Protein AF-0000000072410667 (afdb_homodimer)

Radius of gyration: 17.46 Å; Cα contacts (8 Å, |Δi|>4): 373; chains: 2; bounding box: 36×56×44 Å

Structure (mmCIF, N/CA/C/O backbone):
data_AF-0000000072410667-model_v1
#
loop_
_entity.id
_entity.type
_entity.pdbx_description
1 polymer 'Uncharacterized protein'
#
loop_
_atom_site.group_PDB
_atom_site.id
_atom_site.type_symbol
_atom_site.label_atom_id
_atom_site.label_alt_id
_atom_site.label_comp_id
_atom_site.label_asym_id
_atom_site.label_entity_id
_atom_site.label_seq_id
_atom_site.pdbx_PDB_ins_code
_atom_site.Cartn_x
_atom_site.Cartn_y
_atom_site.Cartn_z
_atom_site.occupancy
_atom_site.B_iso_or_equiv
_atom_site.auth_seq_id
_atom_site.auth_comp_id
_atom_site.auth_asym_id
_atom_site.auth_atom_id
_atom_site.pdbx_PDB_model_num
ATOM 1 N N . MET A 1 1 ? 8.352 17.391 19.359 1 61.44 1 MET A N 1
ATOM 2 C CA . MET A 1 1 ? 9 16.125 19.688 1 61.44 1 MET A CA 1
ATOM 3 C C . MET A 1 1 ? 8.32 14.961 18.984 1 61.44 1 MET A C 1
ATOM 5 O O . MET A 1 1 ? 8.977 14.164 18.312 1 61.44 1 MET A O 1
ATOM 9 N N . GLN A 1 2 ? 7.004 14.859 18.938 1 70.56 2 GLN A N 1
ATOM 10 C CA . GLN A 1 2 ? 6.25 13.773 18.312 1 70.56 2 GLN A CA 1
ATOM 11 C C . GLN A 1 2 ? 6.32 13.844 16.797 1 70.56 2 GLN A C 1
ATOM 13 O O . GLN A 1 2 ? 6.559 12.836 16.125 1 70.56 2 GLN A O 1
ATOM 18 N N . ASN A 1 3 ? 6.457 15.047 16.438 1 77.62 3 ASN A N 1
ATOM 19 C CA . ASN A 1 3 ? 6.523 15.234 14.984 1 77.62 3 ASN A CA 1
ATOM 20 C C . ASN A 1 3 ? 7.887 14.836 14.43 1 77.62 3 ASN A C 1
ATOM 22 O O . ASN A 1 3 ? 7.973 14.258 13.344 1 77.62 3 ASN A O 1
ATOM 26 N N . SER A 1 4 ? 8.797 14.992 15.273 1 84.31 4 SER A N 1
ATOM 27 C CA . SER A 1 4 ? 10.141 14.648 14.82 1 84.31 4 SER A CA 1
ATOM 28 C C . SER A 1 4 ? 10.328 13.141 14.742 1 84.31 4 SER A C 1
ATOM 30 O O . SER A 1 4 ? 10.969 12.633 13.82 1 84.31 4 SER A O 1
ATOM 32 N N . LYS A 1 5 ? 9.773 12.5 15.719 1 87.19 5 LYS A N 1
ATOM 33 C CA . LYS A 1 5 ? 9.867 11.039 15.703 1 87.19 5 LYS A CA 1
ATOM 34 C C . LYS A 1 5 ? 9.117 10.453 14.516 1 87.19 5 LYS A C 1
ATOM 36 O O . LYS A 1 5 ? 9.602 9.531 13.859 1 87.19 5 LYS A O 1
ATOM 41 N N . THR A 1 6 ? 8 11 14.234 1 87.19 6 THR A N 1
ATOM 42 C CA . THR A 1 6 ? 7.184 10.562 13.109 1 87.19 6 THR A CA 1
ATOM 43 C C . THR A 1 6 ? 7.91 10.797 11.789 1 87.19 6 THR A C 1
ATOM 45 O O . THR A 1 6 ? 7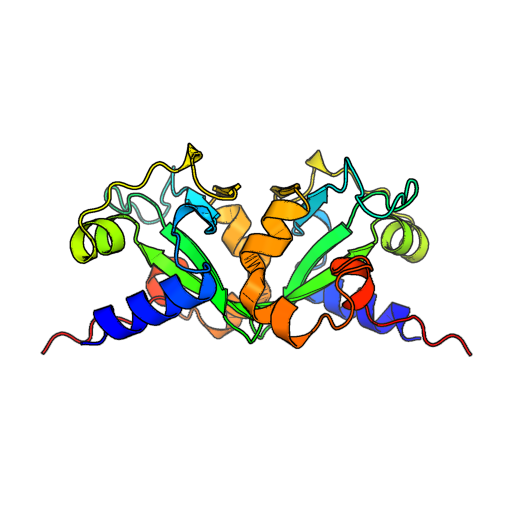.906 9.93 10.906 1 87.19 6 THR A O 1
ATOM 48 N N . LEU A 1 7 ? 8.539 11.969 11.758 1 93.12 7 LEU A N 1
ATOM 49 C CA . LEU A 1 7 ? 9.281 12.297 10.547 1 93.12 7 LEU A CA 1
ATOM 50 C C . LEU A 1 7 ? 10.453 11.352 10.352 1 93.12 7 LEU A C 1
ATOM 52 O O . LEU A 1 7 ? 10.703 10.883 9.242 1 93.12 7 LEU A O 1
ATOM 56 N N . TYR A 1 8 ? 11.148 11.062 11.422 1 93.69 8 TYR A N 1
ATOM 57 C CA . TYR A 1 8 ? 12.305 10.172 11.344 1 93.69 8 TYR A CA 1
ATOM 58 C C . TYR A 1 8 ? 11.883 8.781 10.891 1 93.69 8 TYR A C 1
ATOM 60 O O . TYR A 1 8 ? 12.508 8.195 10 1 93.69 8 TYR A O 1
ATOM 68 N N . GLN A 1 9 ? 10.852 8.273 11.453 1 93.88 9 GLN A N 1
ATOM 69 C CA . GLN A 1 9 ? 10.359 6.949 11.078 1 93.88 9 GLN A CA 1
ATOM 70 C C . GLN A 1 9 ? 9.922 6.922 9.617 1 93.88 9 GLN A C 1
ATOM 72 O O . GLN A 1 9 ? 10.203 5.953 8.906 1 93.88 9 GLN A O 1
ATOM 77 N N . PHE A 1 10 ? 9.297 7.961 9.266 1 96.31 10 PHE A N 1
ATOM 78 C CA . PHE A 1 10 ? 8.844 8.078 7.887 1 96.31 10 PHE A CA 1
ATOM 79 C C . PHE A 1 10 ? 10.031 8.055 6.926 1 96.31 10 PHE A C 1
ATOM 81 O O . PHE A 1 10 ? 10.039 7.293 5.957 1 96.31 10 PHE A O 1
ATOM 88 N N . LEU A 1 11 ? 11.039 8.875 7.238 1 96.62 11 LEU A N 1
ATOM 89 C CA . LEU A 1 11 ? 12.203 8.961 6.359 1 96.62 11 LEU A CA 1
ATOM 90 C C . LEU A 1 11 ? 12.984 7.652 6.352 1 96.62 11 LEU A C 1
ATOM 92 O O . LEU A 1 11 ? 13.5 7.238 5.309 1 96.62 11 LEU A O 1
ATOM 96 N N . GLN A 1 12 ? 13.023 7.012 7.457 1 96.62 12 GLN A N 1
ATOM 97 C CA . GLN A 1 12 ? 13.672 5.707 7.512 1 96.62 12 GLN A CA 1
ATOM 98 C C . GLN A 1 12 ? 12.977 4.703 6.594 1 96.62 12 GLN A C 1
ATOM 100 O O . GLN A 1 12 ? 13.633 3.953 5.871 1 96.62 12 GLN A O 1
ATOM 105 N N . SER A 1 13 ? 11.711 4.762 6.594 1 97.31 13 SER A N 1
ATOM 106 C CA . SER A 1 13 ? 10.922 3.799 5.836 1 97.31 13 SER A CA 1
ATOM 107 C C . SER A 1 13 ? 10.93 4.121 4.348 1 97.31 13 SER A C 1
ATOM 109 O O . SER A 1 13 ? 10.578 3.279 3.52 1 97.31 13 SER A O 1
ATOM 111 N N . THR A 1 14 ? 11.336 5.316 3.994 1 98.06 14 THR A N 1
ATOM 112 C CA . THR A 1 14 ? 11.406 5.719 2.594 1 98.06 14 THR A CA 1
ATOM 113 C C . THR A 1 14 ? 12.852 5.777 2.115 1 98.06 14 THR A C 1
ATOM 115 O O . THR A 1 14 ? 13.156 6.43 1.116 1 98.06 14 THR A O 1
ATOM 118 N N . GLN A 1 15 ? 13.703 5.191 2.863 1 97 15 GLN A N 1
ATOM 119 C CA . GLN A 1 15 ? 15.125 5.164 2.527 1 97 15 GLN A CA 1
ATOM 120 C C . GLN A 1 15 ? 15.688 6.578 2.406 1 97 15 GLN A C 1
ATOM 122 O O . GLN A 1 15 ? 16.5 6.855 1.517 1 97 15 GLN A O 1
ATOM 127 N N . GLY A 1 16 ? 15.156 7.492 3.162 1 96.44 16 GLY A N 1
ATOM 128 C CA . GLY A 1 16 ? 15.703 8.836 3.301 1 96.44 16 GLY A CA 1
ATOM 129 C C . GLY A 1 16 ? 15.125 9.82 2.305 1 96.44 16 GLY A C 1
ATOM 130 O O . GLY A 1 16 ? 15.508 10.992 2.293 1 96.44 16 GLY A O 1
ATOM 131 N N . SER A 1 17 ? 14.203 9.344 1.449 1 97.94 17 SER A N 1
ATOM 132 C CA . SER A 1 17 ? 13.695 10.227 0.404 1 97.94 17 SER A CA 1
ATOM 133 C C . SER A 1 17 ? 12.18 10.117 0.273 1 97.94 17 SER A C 1
ATOM 135 O O . SER A 1 17 ? 11.648 9.023 0.047 1 97.94 17 SER A O 1
ATOM 137 N N . TRP A 1 18 ? 11.562 11.305 0.337 1 97.94 18 TRP A N 1
ATOM 138 C CA . TRP A 1 18 ? 10.117 11.344 0.169 1 97.94 18 TRP A CA 1
ATOM 139 C C . TRP A 1 18 ? 9.719 10.891 -1.229 1 97.94 18 TRP A C 1
ATOM 141 O O . TRP A 1 18 ? 8.57 10.508 -1.461 1 97.94 18 TRP A O 1
ATOM 151 N N . ARG A 1 19 ? 10.609 10.852 -2.193 1 98.56 19 ARG A N 1
ATOM 152 C CA . ARG A 1 19 ? 10.352 10.438 -3.568 1 98.56 19 ARG A CA 1
ATOM 153 C C . ARG A 1 19 ? 10.039 8.945 -3.641 1 98.56 19 ARG A C 1
ATOM 155 O O . ARG A 1 19 ? 9.492 8.469 -4.633 1 98.56 19 ARG A O 1
ATOM 162 N N . ASN A 1 20 ? 10.414 8.211 -2.559 1 98.62 20 ASN A N 1
ATOM 163 C CA . ASN A 1 20 ? 10.141 6.781 -2.506 1 98.62 20 ASN A CA 1
ATOM 164 C C . ASN A 1 20 ? 8.781 6.488 -1.886 1 98.62 20 ASN A C 1
ATOM 166 O O . ASN A 1 20 ? 8.359 5.332 -1.815 1 98.62 20 ASN A O 1
ATOM 170 N N . ALA A 1 21 ? 8.102 7.547 -1.44 1 98.75 21 ALA A N 1
ATOM 171 C CA . ALA A 1 21 ? 6.762 7.395 -0.874 1 98.75 21 ALA A CA 1
ATOM 172 C C . ALA A 1 21 ? 5.695 7.441 -1.966 1 98.75 21 ALA A C 1
ATOM 174 O O . ALA A 1 21 ? 5.965 7.879 -3.086 1 98.75 21 ALA A O 1
ATOM 175 N N . PHE A 1 22 ? 4.539 6.91 -1.632 1 98.88 22 PHE A N 1
ATOM 176 C CA . PHE A 1 22 ? 3.355 7.172 -2.443 1 98.88 22 PHE A CA 1
ATOM 177 C C . PHE A 1 22 ? 2.756 8.531 -2.104 1 98.88 22 PHE A C 1
ATOM 179 O O . PHE A 1 22 ? 2.801 8.961 -0.952 1 98.88 22 PHE A O 1
ATOM 186 N N . TYR A 1 23 ? 2.258 9.164 -3.092 1 98.19 23 TYR A N 1
ATOM 187 C CA . TYR A 1 23 ? 1.425 10.336 -2.881 1 98.19 23 TYR A CA 1
ATOM 188 C C . TYR A 1 23 ? -0.054 9.969 -2.904 1 98.19 23 TYR A C 1
ATOM 190 O O . TYR A 1 23 ? -0.56 9.469 -3.91 1 98.19 23 TYR A O 1
ATOM 198 N N . VAL A 1 24 ? -0.692 10.172 -1.797 1 97.19 24 VAL A N 1
ATOM 199 C CA . VAL A 1 24 ? -2.137 9.977 -1.724 1 97.19 24 VAL A CA 1
ATOM 200 C C . VAL A 1 24 ? -2.85 11.281 -2.064 1 97.19 24 VAL A C 1
ATOM 202 O O . VAL A 1 24 ? -2.82 12.234 -1.283 1 97.19 24 VAL A O 1
ATOM 205 N N . ASP A 1 25 ? -3.459 11.219 -3.205 1 94.5 25 ASP A N 1
ATOM 206 C CA . ASP A 1 25 ? -4.105 12.414 -3.742 1 94.5 25 ASP A CA 1
ATOM 207 C C . ASP A 1 25 ? -5.527 12.555 -3.207 1 94.5 25 ASP A C 1
ATOM 209 O O . ASP A 1 25 ? -6.367 11.68 -3.42 1 94.5 25 ASP A O 1
ATOM 213 N N . CYS A 1 26 ? -5.754 13.617 -2.441 1 90.94 26 CYS A N 1
ATOM 214 C CA . CYS A 1 26 ? -7.074 13.938 -1.906 1 90.94 26 CYS A CA 1
ATOM 215 C C . CYS A 1 26 ? -7.746 15.031 -2.727 1 90.94 26 CYS A C 1
ATOM 217 O O . CYS A 1 26 ? -7.684 16.203 -2.367 1 90.94 26 CYS A O 1
ATOM 219 N N . ILE A 1 27 ? -8.219 14.734 -3.854 1 81.31 27 ILE A N 1
ATOM 220 C CA . ILE A 1 27 ? -8.781 15.719 -4.77 1 81.31 27 ILE A CA 1
ATOM 221 C C . ILE A 1 27 ? -10.141 16.188 -4.258 1 81.31 27 ILE A C 1
ATOM 223 O O . ILE A 1 27 ? -10.406 17.391 -4.18 1 81.31 27 ILE A O 1
ATOM 227 N N . GLU A 1 28 ? -11.047 15.273 -4.008 1 79.5 28 GLU A N 1
ATOM 228 C CA . GLU A 1 28 ? -12.359 15.609 -3.461 1 79.5 28 GLU A CA 1
ATOM 229 C C . GLU A 1 28 ? -12.531 15.039 -2.055 1 79.5 28 GLU A C 1
ATOM 231 O O . GLU A 1 28 ? -12.664 13.828 -1.883 1 79.5 28 GLU A O 1
ATOM 236 N N . CYS A 1 29 ? -12.398 15.945 -1.056 1 83.75 29 CYS A N 1
ATOM 237 C CA . CYS A 1 29 ? -12.523 15.523 0.335 1 83.75 29 CYS A CA 1
ATOM 238 C C . CYS A 1 29 ? -13.992 15.445 0.751 1 83.75 29 CYS A C 1
ATOM 240 O O . CYS A 1 29 ? -14.695 16.453 0.728 1 83.75 29 CYS A O 1
ATOM 242 N N . PRO A 1 30 ? -14.32 14.367 1.049 1 81.75 30 PRO A N 1
ATOM 243 C CA . PRO A 1 30 ? -15.727 14.234 1.446 1 81.75 30 PRO A CA 1
ATOM 244 C C . PRO A 1 30 ? -16.031 14.922 2.771 1 81.75 30 PRO A C 1
ATOM 246 O O . PRO A 1 30 ? -17.203 15.094 3.125 1 81.75 30 PRO A O 1
ATOM 249 N N . TYR A 1 31 ? -15.055 15.398 3.404 1 84.12 31 TYR A N 1
ATOM 250 C CA . TYR A 1 31 ? -15.242 16.016 4.711 1 84.12 31 TYR A CA 1
ATOM 251 C C . TYR A 1 31 ? -15.172 17.531 4.605 1 84.12 31 TYR A C 1
ATOM 253 O O . TYR A 1 31 ? -15.203 18.234 5.621 1 84.12 31 TYR A O 1
ATOM 261 N N . GLY A 1 32 ? -15.031 17.984 3.381 1 78.06 32 GLY A N 1
ATOM 262 C CA . GLY A 1 32 ? -15.078 19.422 3.135 1 78.06 32 GLY A CA 1
ATOM 263 C C . GLY A 1 32 ? -13.758 20.109 3.404 1 78.06 32 GLY A C 1
ATOM 264 O O . GLY A 1 32 ? -13.719 21.344 3.527 1 78.06 32 GLY A O 1
ATOM 265 N N . ARG A 1 33 ? -12.711 19.25 3.504 1 78 33 ARG A N 1
ATOM 266 C CA . ARG A 1 33 ? -11.406 19.875 3.736 1 78 33 ARG A CA 1
ATOM 267 C C . ARG A 1 33 ? -10.797 20.359 2.43 1 78 33 ARG A C 1
ATOM 269 O O . ARG A 1 33 ? -10.844 19.672 1.413 1 78 33 ARG A O 1
ATOM 276 N N . THR A 1 34 ? -10.367 21.578 2.414 1 71.31 34 THR A N 1
ATOM 277 C CA . THR A 1 34 ? -9.789 22.156 1.205 1 71.31 34 THR A CA 1
ATOM 278 C C . THR A 1 34 ? -8.281 22.328 1.35 1 71.31 34 THR A C 1
ATOM 280 O O . THR A 1 34 ? -7.578 22.531 0.36 1 71.31 34 THR A O 1
ATOM 283 N N . ASP A 1 35 ? -7.805 22.156 2.516 1 67.31 35 ASP A N 1
ATOM 284 C CA . ASP A 1 35 ? -6.398 22.438 2.799 1 67.31 35 ASP A CA 1
ATOM 285 C C . ASP A 1 35 ? -5.617 21.141 3.039 1 67.31 35 ASP A C 1
ATOM 287 O O . ASP A 1 35 ? -4.527 21.172 3.613 1 67.31 35 ASP A O 1
ATOM 291 N N . CYS A 1 36 ? -6.02 20.047 2.779 1 74.56 36 CYS A N 1
ATOM 292 C CA . CYS A 1 36 ? -5.359 18.781 3.121 1 74.56 36 CYS A CA 1
ATOM 293 C C . CYS A 1 36 ? -4.129 18.562 2.254 1 74.56 36 CYS A C 1
ATOM 295 O O . CYS A 1 36 ? -3.094 18.109 2.74 1 74.56 36 CYS A O 1
ATOM 297 N N . GLY A 1 37 ? -3.947 19.172 1.034 1 75.81 37 GLY A N 1
ATOM 298 C CA . GLY A 1 37 ? -2.771 19.109 0.18 1 75.81 37 GLY A CA 1
ATOM 299 C C . GLY A 1 37 ? -2.318 17.688 -0.11 1 75.81 37 GLY A C 1
ATOM 300 O O . GLY A 1 37 ? -1.249 17.484 -0.687 1 75.81 37 GLY A O 1
ATOM 301 N N . GLY A 1 38 ? -2.854 16.672 0.325 1 93.06 38 GLY A N 1
ATOM 302 C CA . GLY A 1 38 ? -2.451 15.289 0.09 1 93.06 38 GLY A CA 1
ATOM 303 C C . GLY A 1 38 ? -1.596 14.719 1.206 1 93.06 38 GLY A C 1
ATOM 304 O O . GLY A 1 38 ? -1.345 15.391 2.209 1 93.06 38 GLY A O 1
ATOM 305 N N . HIS A 1 39 ? -1.2 13.484 1.051 1 96.25 39 HIS A N 1
ATOM 306 C CA . HIS A 1 39 ? -0.427 12.781 2.066 1 96.25 39 HIS A CA 1
ATOM 307 C C . HIS A 1 39 ? 0.659 11.914 1.432 1 96.25 39 HIS A C 1
ATOM 309 O O . HIS A 1 39 ? 0.492 11.422 0.314 1 96.25 39 HIS A O 1
ATOM 315 N N . LEU A 1 40 ? 1.747 11.859 2.168 1 97.44 40 LEU A N 1
ATOM 316 C CA . LEU A 1 40 ? 2.77 10.875 1.831 1 97.44 40 LEU A CA 1
ATOM 317 C C . LEU A 1 40 ? 2.531 9.562 2.572 1 97.44 40 LEU A C 1
ATOM 319 O O . LEU A 1 40 ? 2.178 9.57 3.754 1 97.44 40 LEU A O 1
ATOM 323 N N . LEU A 1 41 ? 2.66 8.461 1.807 1 98.38 41 LEU A N 1
ATOM 324 C CA . LEU A 1 41 ? 2.395 7.129 2.352 1 98.38 41 LEU A CA 1
ATOM 325 C C . LEU A 1 41 ? 3.604 6.219 2.176 1 98.38 41 LEU A C 1
ATOM 327 O O . LEU A 1 41 ? 4.207 6.18 1.101 1 98.38 41 LEU A O 1
ATOM 331 N N . THR A 1 42 ? 4.012 5.566 3.186 1 98.44 42 THR A N 1
ATOM 332 C CA . THR A 1 42 ? 4.926 4.434 3.178 1 98.44 42 THR A CA 1
ATOM 333 C C . THR A 1 42 ? 4.488 3.375 4.188 1 98.44 42 THR A C 1
ATOM 335 O O . THR A 1 42 ? 3.363 3.422 4.691 1 98.44 42 THR A O 1
ATOM 338 N N . ALA A 1 43 ? 5.312 2.336 4.375 1 98.19 43 ALA A N 1
ATOM 339 C CA . ALA A 1 43 ? 5.035 1.304 5.371 1 98.19 43 ALA A CA 1
ATOM 340 C C . ALA A 1 43 ? 6.262 1.032 6.238 1 98.19 43 ALA A C 1
ATOM 342 O O . ALA A 1 43 ? 7.398 1.157 5.773 1 98.19 43 ALA A O 1
ATOM 343 N N . ASP A 1 44 ? 5.977 0.711 7.465 1 96.69 44 ASP A N 1
ATOM 344 C CA . ASP A 1 44 ? 7.086 0.409 8.359 1 96.69 44 ASP A CA 1
ATOM 345 C C . ASP A 1 44 ? 7.535 -1.044 8.211 1 96.69 44 ASP A C 1
ATOM 347 O O . ASP A 1 44 ? 7.141 -1.724 7.262 1 96.69 44 ASP A O 1
ATOM 351 N N . ALA A 1 45 ? 8.406 -1.513 9.117 1 96 45 ALA A N 1
ATOM 352 C CA . ALA A 1 45 ? 9.047 -2.824 9.016 1 96 45 ALA A CA 1
ATOM 353 C C . ALA A 1 45 ? 8.023 -3.943 9.195 1 96 45 ALA A C 1
ATOM 355 O O . ALA A 1 45 ? 8.273 -5.09 8.812 1 96 45 ALA A O 1
ATOM 356 N N . GLU A 1 46 ? 6.875 -3.602 9.766 1 95.69 46 GLU A N 1
ATOM 357 C CA . GLU A 1 46 ? 5.824 -4.598 9.961 1 95.69 46 GLU A CA 1
ATOM 358 C C . GLU A 1 46 ? 4.797 -4.539 8.836 1 95.69 46 GLU A C 1
ATOM 360 O O . GLU A 1 46 ? 3.857 -5.336 8.805 1 95.69 46 GLU A O 1
ATOM 365 N N . GLY A 1 47 ? 4.996 -3.668 7.875 1 96.69 47 GLY A N 1
ATOM 366 C CA . GLY A 1 47 ? 4.074 -3.508 6.758 1 96.69 47 GLY A CA 1
ATOM 367 C C . GLY A 1 47 ? 2.949 -2.533 7.047 1 96.69 47 GLY A C 1
ATOM 368 O O . GLY A 1 47 ? 2.109 -2.273 6.184 1 96.69 47 GLY A O 1
ATOM 369 N N . THR A 1 48 ? 3.002 -1.939 8.25 1 96.44 48 THR A N 1
ATOM 370 C CA . THR A 1 48 ? 1.957 -1.014 8.672 1 96.44 48 THR A CA 1
ATOM 371 C C . THR A 1 48 ? 2.127 0.34 7.984 1 96.44 48 THR A C 1
ATOM 373 O O . THR A 1 48 ? 3.242 0.853 7.879 1 96.44 48 THR A O 1
ATOM 376 N N . PRO A 1 49 ? 0.973 0.91 7.523 1 97.69 49 PRO A N 1
ATOM 377 C CA . PRO A 1 49 ? 1.104 2.18 6.805 1 97.69 49 PRO A CA 1
ATOM 378 C C . PRO A 1 49 ? 1.523 3.332 7.715 1 97.69 49 PRO A C 1
ATOM 380 O O . PRO A 1 49 ? 1.093 3.4 8.867 1 97.69 49 PRO A O 1
ATOM 383 N N . LEU A 1 50 ? 2.375 4.152 7.211 1 96.56 50 LEU A N 1
ATOM 384 C CA . LEU A 1 50 ? 2.777 5.434 7.781 1 96.56 50 LEU A CA 1
ATOM 385 C C . LEU A 1 50 ? 2.393 6.586 6.863 1 96.56 50 LEU A C 1
ATOM 387 O O . LEU A 1 50 ? 2.801 6.621 5.699 1 96.56 50 LEU A O 1
ATOM 391 N N . LEU A 1 51 ? 1.606 7.477 7.477 1 95.88 51 LEU A N 1
ATOM 392 C CA . LEU A 1 51 ? 1.142 8.617 6.695 1 95.88 51 LEU A CA 1
ATOM 393 C C . LEU A 1 51 ? 1.658 9.93 7.285 1 95.88 51 LEU A C 1
ATOM 395 O O . LEU A 1 51 ? 1.746 10.07 8.508 1 95.88 51 LEU A O 1
ATOM 399 N N . LEU A 1 52 ? 1.972 10.812 6.41 1 94.38 52 LEU A N 1
ATOM 400 C CA . LEU A 1 52 ? 2.404 12.156 6.766 1 94.38 52 LEU A CA 1
ATOM 401 C C . LEU A 1 52 ? 1.771 13.195 5.844 1 94.38 52 LEU A C 1
ATOM 403 O O . LEU A 1 52 ? 1.952 13.141 4.625 1 94.38 52 LEU A O 1
ATOM 407 N N . PRO A 1 53 ? 0.971 14.141 6.41 1 92.88 53 PRO A N 1
ATOM 408 C CA . PRO A 1 53 ? 0.456 15.203 5.547 1 92.88 53 PRO A CA 1
ATOM 409 C C . PRO A 1 53 ? 1.564 15.961 4.82 1 92.88 53 PRO A C 1
ATOM 411 O O . PRO A 1 53 ? 2.584 16.297 5.426 1 92.88 53 PRO A O 1
ATOM 414 N N . VAL A 1 54 ? 1.306 16.234 3.521 1 95 54 VAL A N 1
ATOM 415 C CA . VAL A 1 54 ? 2.316 16.891 2.695 1 95 54 VAL A CA 1
ATOM 416 C C . VAL A 1 54 ? 2.67 18.25 3.285 1 95 54 VAL A C 1
ATOM 418 O O . VAL A 1 54 ? 3.848 18.594 3.389 1 95 54 VAL A O 1
ATOM 421 N N . LEU A 1 55 ? 1.685 18.953 3.738 1 91.69 55 LEU A N 1
ATOM 422 C CA . LEU A 1 55 ? 1.919 20.281 4.289 1 91.69 55 LEU A CA 1
ATOM 423 C C . LEU A 1 55 ? 2.799 20.203 5.531 1 91.69 55 LEU A C 1
ATOM 425 O O . LEU A 1 55 ? 3.691 21.047 5.715 1 91.69 55 LEU A O 1
ATOM 429 N N . LEU A 1 56 ? 2.596 19.234 6.418 1 91.19 56 LEU A N 1
ATOM 430 C CA . LEU A 1 56 ? 3.418 19.047 7.609 1 91.19 56 LEU A CA 1
ATOM 431 C C . LEU A 1 56 ? 4.852 18.688 7.23 1 91.19 56 LEU A C 1
ATOM 433 O O . LEU A 1 56 ? 5.801 19.234 7.797 1 91.19 56 LEU A O 1
ATOM 437 N N . PHE A 1 57 ? 5 17.828 6.312 1 94.81 57 PHE A N 1
ATOM 438 C CA . PHE A 1 57 ? 6.324 17.438 5.84 1 94.81 57 PHE A CA 1
ATOM 439 C C . PHE A 1 57 ? 7.102 18.641 5.336 1 94.81 57 PHE A C 1
ATOM 441 O O . PHE A 1 57 ? 8.258 18.844 5.711 1 94.81 57 PHE A O 1
ATOM 448 N N . GLU A 1 58 ? 6.398 19.406 4.484 1 95.62 58 GLU A N 1
ATOM 449 C CA . GLU A 1 58 ? 7.051 20.578 3.893 1 95.62 58 GLU A CA 1
ATOM 450 C C . GLU A 1 58 ? 7.441 21.594 4.965 1 95.62 58 GLU A C 1
ATOM 452 O O . GLU A 1 58 ? 8.523 22.188 4.898 1 95.62 58 GLU A O 1
ATOM 457 N N . LYS A 1 59 ? 6.613 21.703 5.93 1 93 59 LYS A N 1
ATOM 458 C CA . LYS A 1 59 ? 6.906 22.609 7.035 1 93 59 LYS A CA 1
ATOM 459 C C . LYS A 1 59 ? 8.117 22.125 7.832 1 93 59 LYS A C 1
ATOM 461 O O . LYS A 1 59 ? 8.969 22.938 8.219 1 93 59 LYS A O 1
ATOM 466 N N . MET A 1 60 ? 8.234 20.859 8.039 1 94.06 60 MET A N 1
ATOM 467 C CA . MET A 1 60 ? 9.266 20.297 8.898 1 94.06 60 MET A CA 1
ATOM 468 C C . MET A 1 60 ? 10.602 20.234 8.18 1 94.06 60 MET A C 1
ATOM 470 O O . MET A 1 60 ? 11.656 20.297 8.812 1 94.06 60 MET A O 1
ATOM 474 N N . THR A 1 61 ? 10.602 20.125 6.934 1 95.62 61 THR A N 1
ATOM 475 C CA . THR A 1 61 ? 11.844 19.828 6.23 1 95.62 61 THR A CA 1
ATOM 476 C C . THR A 1 61 ? 12.266 21.016 5.355 1 95.62 61 THR A C 1
ATOM 478 O O . THR A 1 61 ? 13.422 21.109 4.949 1 95.62 61 THR A O 1
ATOM 481 N N . GLY A 1 62 ? 11.273 21.828 4.91 1 95.5 62 GLY A N 1
ATOM 482 C CA . GLY A 1 62 ? 11.539 22.906 3.971 1 95.5 62 GLY A CA 1
ATOM 483 C C . GLY A 1 62 ? 11.477 22.469 2.521 1 95.5 62 GLY A C 1
ATOM 484 O O . GLY A 1 62 ? 11.57 23.297 1.61 1 95.5 62 GLY A O 1
ATOM 485 N N . ASP A 1 63 ? 11.344 21.188 2.271 1 95.81 63 ASP A N 1
ATOM 486 C CA . ASP A 1 63 ? 11.227 20.656 0.916 1 95.81 63 ASP A CA 1
ATOM 487 C C . ASP A 1 63 ? 9.82 20.891 0.362 1 95.81 63 ASP A C 1
ATOM 489 O O . ASP A 1 63 ? 8.836 20.828 1.105 1 95.81 63 ASP A O 1
ATOM 493 N N . LYS A 1 64 ? 9.773 21.109 -0.919 1 96.94 64 LYS A N 1
ATOM 494 C CA . LYS A 1 64 ? 8.5 21.125 -1.625 1 96.94 64 LYS A CA 1
ATOM 495 C C . LYS A 1 64 ? 8.227 19.797 -2.316 1 96.94 64 LYS A C 1
ATOM 497 O O . LYS A 1 64 ? 9.016 19.359 -3.152 1 96.94 64 LYS A O 1
ATOM 502 N N . VAL A 1 65 ? 7.133 19.266 -2.008 1 97.25 65 VAL A N 1
ATOM 503 C CA . VAL A 1 65 ? 6.797 17.953 -2.549 1 97.25 65 VAL A CA 1
ATOM 504 C C . VAL A 1 65 ? 6.137 18.109 -3.918 1 97.25 65 VAL A C 1
ATOM 506 O O . VAL A 1 65 ? 5.18 18.875 -4.066 1 97.25 65 VAL A O 1
ATOM 509 N N . ASP A 1 66 ? 6.691 17.422 -4.926 1 97.88 66 ASP A N 1
ATOM 510 C CA . ASP A 1 66 ? 6.062 17.219 -6.227 1 97.88 66 ASP A CA 1
ATOM 511 C C . ASP A 1 66 ? 5.492 15.797 -6.344 1 97.88 66 ASP A C 1
ATOM 513 O O . ASP A 1 66 ? 6.242 14.828 -6.445 1 97.88 66 ASP A O 1
ATOM 517 N N . LYS A 1 67 ? 4.203 15.758 -6.363 1 97.12 67 LYS A N 1
ATOM 518 C CA . LYS A 1 67 ? 3.566 14.445 -6.344 1 97.12 67 LYS A CA 1
ATOM 519 C C . LYS A 1 67 ? 4.035 13.586 -7.516 1 97.12 67 LYS A C 1
ATOM 521 O O . LYS A 1 67 ? 4.062 12.359 -7.422 1 97.12 67 LYS A O 1
ATOM 526 N N . PHE A 1 68 ? 4.488 14.172 -8.586 1 98 68 PHE A N 1
ATOM 527 C CA . PHE A 1 68 ? 4.875 13.438 -9.789 1 98 68 PHE A CA 1
ATOM 528 C C . PHE A 1 68 ? 6.266 12.844 -9.633 1 98 68 PHE A C 1
ATOM 530 O O . PHE A 1 68 ? 6.695 12.031 -10.453 1 98 68 PHE A O 1
ATOM 537 N N . GLU A 1 69 ? 6.949 13.234 -8.578 1 98.38 69 GLU A N 1
ATOM 538 C CA . GLU A 1 69 ? 8.266 12.672 -8.305 1 98.38 69 GLU A CA 1
ATOM 539 C C . GLU A 1 69 ? 8.164 11.516 -7.309 1 98.38 69 GLU A C 1
ATOM 541 O O . GLU A 1 69 ? 9.156 10.828 -7.051 1 98.38 69 GLU A O 1
ATOM 546 N N . CYS A 1 70 ? 6.992 11.25 -6.742 1 98.56 70 CYS A N 1
ATOM 547 C CA . CYS A 1 70 ? 6.781 10.148 -5.809 1 98.56 70 CYS A CA 1
ATOM 548 C C . CYS A 1 70 ? 6.77 8.805 -6.535 1 98.56 70 CYS A C 1
ATOM 550 O O . CYS A 1 70 ? 6.688 8.766 -7.762 1 98.56 70 CYS A O 1
ATOM 552 N N . ALA A 1 71 ? 6.906 7.762 -5.785 1 98.44 71 ALA A N 1
ATOM 553 C CA . ALA A 1 71 ? 6.973 6.418 -6.348 1 98.44 71 ALA A CA 1
ATOM 554 C C . ALA A 1 71 ? 5.688 6.07 -7.094 1 98.44 71 ALA A C 1
ATOM 556 O O . ALA A 1 71 ? 5.707 5.301 -8.055 1 98.44 71 ALA A O 1
ATOM 557 N N . ALA A 1 72 ? 4.617 6.574 -6.617 1 98.44 72 ALA A N 1
ATOM 558 C CA . ALA A 1 72 ? 3.309 6.426 -7.242 1 98.44 72 ALA A CA 1
ATOM 559 C C . ALA A 1 72 ? 2.324 7.461 -6.711 1 98.44 72 ALA A C 1
ATOM 561 O O . ALA A 1 72 ? 2.516 8.008 -5.617 1 98.44 72 ALA A O 1
ATOM 562 N N . ILE A 1 73 ? 1.363 7.777 -7.488 1 98.06 73 ILE A N 1
ATOM 563 C CA . ILE A 1 73 ? 0.227 8.586 -7.066 1 98.06 73 ILE A CA 1
ATOM 564 C C . ILE A 1 73 ? -1.028 7.719 -6.996 1 98.06 73 ILE A C 1
ATOM 566 O O . ILE A 1 73 ? -1.362 7.023 -7.957 1 98.06 73 ILE A O 1
ATOM 570 N N . ILE A 1 74 ? -1.661 7.746 -5.848 1 97.25 74 ILE A N 1
ATOM 571 C CA . ILE A 1 74 ? -2.92 7.02 -5.727 1 97.25 74 ILE A CA 1
ATOM 572 C C . ILE A 1 74 ? -3.992 7.938 -5.145 1 97.25 74 ILE A C 1
ATOM 574 O O . ILE A 1 74 ? -3.678 8.914 -4.465 1 97.25 74 ILE A O 1
ATOM 578 N N . ALA A 1 75 ? -5.227 7.59 -5.469 1 95 75 ALA A N 1
ATOM 579 C CA . ALA A 1 75 ? -6.344 8.305 -4.855 1 95 75 ALA A CA 1
ATOM 580 C C . ALA A 1 75 ? -6.539 7.871 -3.406 1 95 75 ALA A C 1
ATOM 582 O O . ALA A 1 75 ? -6.18 6.754 -3.031 1 95 75 ALA A O 1
ATOM 583 N N . LYS A 1 76 ? -7.16 8.773 -2.652 1 94.5 76 LYS A N 1
ATOM 584 C CA . LYS A 1 76 ? -7.492 8.453 -1.268 1 94.5 76 LYS A CA 1
ATOM 585 C C . LYS A 1 76 ? -8.328 7.18 -1.188 1 94.5 76 LYS A C 1
ATOM 587 O O . LYS A 1 76 ? -8.141 6.359 -0.287 1 94.5 76 LYS A O 1
ATOM 592 N N . GLU A 1 77 ? -9.258 7.023 -2.111 1 94.31 77 GLU A N 1
ATOM 593 C CA . GLU A 1 77 ? -10.109 5.836 -2.129 1 94.31 77 GLU A CA 1
ATOM 594 C C . GLU A 1 77 ? -9.281 4.57 -2.322 1 94.31 77 GLU A C 1
ATOM 596 O O . GLU A 1 77 ? -9.594 3.523 -1.753 1 94.31 77 GLU A O 1
ATOM 601 N N . ALA A 1 78 ? -8.297 4.656 -3.143 1 96.88 78 ALA A N 1
ATOM 602 C CA . ALA A 1 78 ? -7.422 3.51 -3.369 1 96.88 78 ALA A CA 1
ATOM 603 C C . ALA A 1 78 ? -6.648 3.146 -2.104 1 96.88 78 ALA A C 1
ATOM 605 O O . ALA A 1 78 ? -6.508 1.968 -1.771 1 96.88 78 ALA A O 1
ATOM 606 N N . PHE A 1 79 ? -6.16 4.145 -1.384 1 97.25 79 PHE A N 1
ATOM 607 C CA . PHE A 1 79 ? -5.527 3.902 -0.093 1 97.25 79 PHE A CA 1
ATOM 608 C C . PHE A 1 79 ? -6.473 3.158 0.843 1 97.25 79 PHE A C 1
ATOM 610 O O . PHE A 1 79 ? -6.078 2.184 1.484 1 97.25 79 PHE A O 1
ATOM 617 N N . GLU A 1 80 ? -7.703 3.625 0.893 1 96.12 80 GLU A N 1
ATOM 618 C CA . GLU A 1 80 ? -8.68 3.043 1.81 1 96.12 80 GLU A CA 1
ATOM 619 C C . GLU A 1 80 ? -9 1.602 1.428 1 96.12 80 GLU A C 1
ATOM 621 O O . GLU A 1 80 ? -9.258 0.766 2.297 1 96.12 80 GLU A O 1
ATOM 626 N N . LYS A 1 81 ? -8.945 1.341 0.153 1 97.88 81 LYS A N 1
ATOM 627 C CA . LYS A 1 81 ? -9.156 -0.035 -0.289 1 97.88 81 LYS A CA 1
ATOM 628 C C . LYS A 1 81 ? -7.957 -0.913 0.061 1 97.88 81 LYS A C 1
ATOM 630 O O . LYS A 1 81 ? -8.117 -2.008 0.602 1 97.88 81 LYS A O 1
ATOM 635 N N . LEU A 1 82 ? -6.77 -0.437 -0.16 1 98.5 82 LEU A N 1
ATOM 636 C CA . LEU A 1 82 ? -5.559 -1.211 0.091 1 98.5 82 LEU A CA 1
ATOM 637 C C . LEU A 1 82 ? -5.441 -1.58 1.566 1 98.5 82 LEU A C 1
ATOM 639 O O . LEU A 1 82 ? -5.094 -2.715 1.901 1 98.5 82 LEU A O 1
ATOM 643 N N . PHE A 1 83 ? -5.793 -0.663 2.43 1 98.19 83 PHE A N 1
ATOM 644 C CA . PHE A 1 83 ? -5.594 -0.859 3.861 1 98.19 83 PHE A CA 1
ATOM 645 C C . PHE A 1 83 ? -6.934 -0.95 4.586 1 98.19 83 PHE A C 1
ATOM 647 O O . PHE A 1 83 ? -7.055 -0.509 5.73 1 98.19 83 PHE A O 1
ATOM 654 N N . HIS A 1 84 ? -7.91 -1.462 3.912 1 97.44 84 HIS A N 1
ATOM 655 C CA . HIS A 1 84 ? -9.258 -1.516 4.465 1 97.44 84 HIS A CA 1
ATOM 656 C C . HIS A 1 84 ? -9.273 -2.242 5.809 1 97.44 84 HIS A C 1
ATOM 658 O O . HIS A 1 84 ? -9.781 -1.714 6.797 1 97.44 84 HIS A O 1
ATOM 664 N N . SER A 1 85 ? -8.734 -3.475 5.875 1 97.06 85 SER A N 1
ATOM 665 C CA . SER A 1 85 ? -8.781 -4.277 7.094 1 97.06 85 SER A CA 1
ATOM 666 C C . SER A 1 85 ? -8.047 -3.586 8.242 1 97.06 85 SER A C 1
ATOM 668 O O . SER A 1 85 ? -8.477 -3.672 9.398 1 97.06 85 SER A O 1
ATOM 670 N N . TRP A 1 86 ? -6.973 -2.947 7.957 1 97.31 86 TRP A N 1
ATOM 671 C CA . TRP A 1 86 ? -6.219 -2.203 8.961 1 97.31 86 TRP A CA 1
ATOM 672 C C . TRP A 1 86 ? -7.008 -0.997 9.453 1 97.31 86 TRP A C 1
ATOM 674 O O . TRP A 1 86 ? -7.051 -0.725 10.656 1 97.31 86 TRP 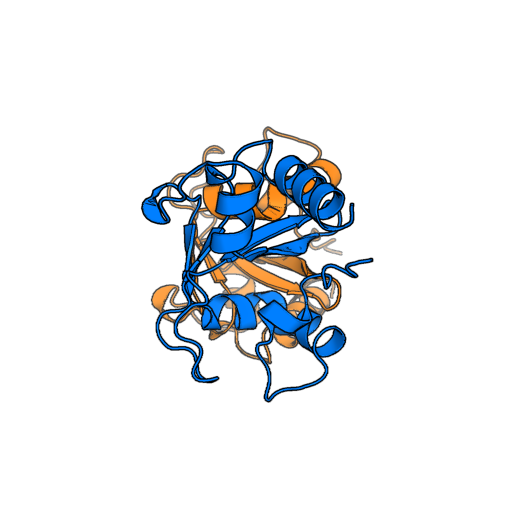A O 1
ATOM 684 N N . LEU A 1 87 ? -7.668 -0.328 8.547 1 96.75 87 LEU A N 1
ATOM 685 C CA . LEU A 1 87 ? -8.43 0.871 8.883 1 96.75 87 LEU A CA 1
ATOM 686 C C . LEU A 1 87 ? -9.609 0.53 9.773 1 96.75 87 LEU A C 1
ATOM 688 O O . LEU A 1 87 ? -9.969 1.308 10.664 1 96.75 87 LEU A O 1
ATOM 692 N N . VAL A 1 88 ? -10.156 -0.583 9.539 1 95.25 88 VAL A N 1
ATOM 693 C CA . VAL A 1 88 ? -11.289 -1.021 10.352 1 95.25 88 VAL A CA 1
ATOM 694 C C . VAL A 1 88 ? -10.898 -1.005 11.828 1 95.25 88 VAL A C 1
ATOM 696 O O . VAL A 1 88 ? -11.719 -0.673 12.688 1 95.25 88 VAL A O 1
ATOM 699 N N . TRP A 1 89 ? -9.641 -1.223 12.133 1 94.56 89 TRP A N 1
ATOM 700 C CA . TRP A 1 89 ? -9.195 -1.35 13.516 1 94.56 89 TRP A CA 1
ATOM 701 C C . TRP A 1 89 ? -8.547 -0.057 14 1 94.56 89 TRP A C 1
ATOM 703 O O . TRP A 1 89 ? -8.25 0.09 15.188 1 94.56 89 TRP A O 1
ATOM 713 N N . ASN A 1 90 ? -8.336 0.89 13.141 1 94.25 90 ASN A N 1
ATOM 714 C CA . ASN A 1 90 ? -7.543 2.053 13.523 1 94.25 90 ASN A CA 1
ATOM 715 C C . ASN A 1 90 ? -8.32 3.352 13.32 1 94.25 90 ASN A C 1
ATOM 717 O O . ASN A 1 90 ? -7.832 4.43 13.656 1 94.25 90 ASN A O 1
ATOM 721 N N . VAL A 1 91 ? -9.43 3.221 12.711 1 93.44 91 VAL A N 1
ATOM 722 C CA . VAL A 1 91 ? -10.305 4.367 12.516 1 93.44 91 VAL A CA 1
ATOM 723 C C . VAL A 1 91 ? -11.609 4.16 13.289 1 93.44 91 VAL A C 1
ATOM 725 O O . VAL A 1 91 ? -12.234 3.104 13.195 1 93.44 91 VAL A O 1
ATOM 728 N N . THR A 1 92 ? -12.016 5.117 14.086 1 90.56 92 THR A N 1
ATOM 729 C CA . THR A 1 92 ? -13.148 4.941 14.984 1 90.56 92 THR A CA 1
ATOM 730 C C . THR A 1 92 ? -14.344 5.762 14.508 1 90.56 92 THR A C 1
ATOM 732 O O . THR A 1 92 ? -15.492 5.41 14.789 1 90.56 92 THR A O 1
ATOM 735 N N . ASP A 1 93 ? -14.102 6.824 13.805 1 92.5 93 ASP A N 1
ATOM 736 C CA . ASP A 1 93 ? -15.172 7.723 13.383 1 92.5 93 ASP A CA 1
ATOM 737 C C . ASP A 1 93 ? -15.273 7.777 11.859 1 92.5 93 ASP A C 1
ATOM 739 O O . ASP A 1 93 ? -14.453 8.414 11.203 1 92.5 93 ASP A O 1
ATOM 743 N N . PRO A 1 94 ? -16.281 7.184 11.32 1 86.38 94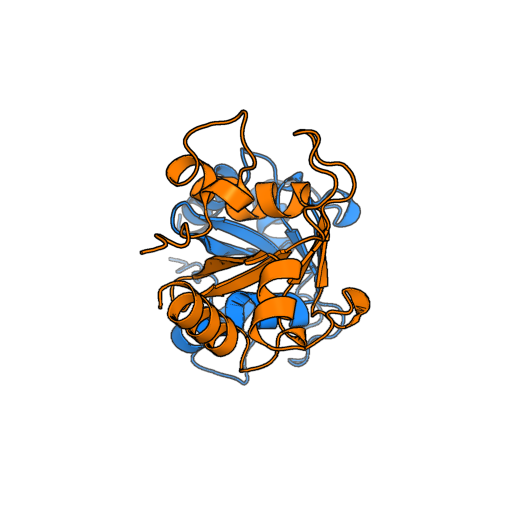 PRO A N 1
ATOM 744 C CA . PRO A 1 94 ? -16.422 7.168 9.859 1 86.38 94 PRO A CA 1
ATOM 745 C C . PRO A 1 94 ? -16.734 8.547 9.281 1 86.38 94 PRO A C 1
ATOM 747 O O . PRO A 1 94 ? -16.672 8.734 8.062 1 86.38 94 PRO A O 1
ATOM 750 N N . ASN A 1 95 ? -17.031 9.523 10.117 1 89.69 95 ASN A N 1
ATOM 751 C CA . ASN A 1 95 ? -17.375 10.859 9.656 1 89.69 95 ASN A CA 1
ATOM 752 C C . ASN A 1 95 ? -16.156 11.789 9.656 1 89.69 95 ASN A C 1
ATOM 754 O O . ASN A 1 95 ? -16.281 12.977 9.367 1 89.69 95 ASN A O 1
ATOM 758 N N . THR A 1 96 ? -15.109 11.227 10.023 1 89.81 96 THR A N 1
ATOM 759 C CA . THR A 1 96 ? -13.867 11.984 10.008 1 89.81 96 THR A CA 1
ATOM 760 C C . THR A 1 96 ? -12.844 11.32 9.094 1 89.81 96 THR A C 1
ATOM 762 O O . THR A 1 96 ? -12.922 10.117 8.836 1 89.81 96 THR A O 1
ATOM 765 N N . CYS A 1 97 ? -12.031 12.062 8.609 1 91.88 97 CYS A N 1
ATOM 766 C CA . CYS A 1 97 ? -11.031 11.594 7.656 1 91.88 97 CYS A CA 1
ATOM 767 C C . CYS A 1 97 ? -10.266 10.398 8.211 1 91.88 97 CYS A C 1
ATOM 769 O O . CYS A 1 97 ? -9.672 10.484 9.289 1 91.88 97 CYS A O 1
ATOM 771 N N . SER A 1 98 ? -10.305 9.305 7.449 1 92.12 98 SER A N 1
ATOM 772 C CA . SER A 1 98 ? -9.633 8.078 7.867 1 92.12 98 SER A CA 1
ATOM 773 C C . SER A 1 98 ? -8.133 8.297 8.039 1 92.12 98 SER A C 1
ATOM 775 O O . SER A 1 98 ? -7.531 7.789 8.984 1 92.12 98 SER A O 1
ATOM 777 N N . ILE A 1 99 ? -7.523 9.094 7.172 1 92.75 99 ILE A N 1
ATOM 778 C CA . ILE A 1 99 ? -6.086 9.32 7.195 1 92.75 99 ILE A CA 1
ATOM 779 C C . ILE A 1 99 ? -5.711 10.164 8.414 1 92.75 99 ILE A C 1
ATOM 781 O O . ILE A 1 99 ? -4.785 9.82 9.148 1 92.75 99 ILE A O 1
ATOM 785 N N . LEU A 1 100 ? -6.48 11.195 8.672 1 89.44 100 LEU A N 1
ATOM 786 C CA . LEU A 1 100 ? -6.16 12.086 9.781 1 89.44 100 LEU A CA 1
ATOM 787 C C . LEU A 1 100 ? -6.328 11.375 11.117 1 89.44 100 LEU A C 1
ATOM 789 O O . LEU A 1 100 ? -5.633 11.688 12.086 1 89.44 100 LEU A O 1
ATOM 793 N N . GLN A 1 101 ? -7.168 10.352 11.148 1 91.25 101 GLN A N 1
ATOM 794 C CA . GLN A 1 101 ? -7.395 9.594 12.375 1 91.25 101 GLN A CA 1
ATOM 795 C C . GLN A 1 101 ? -6.227 8.664 12.664 1 91.25 101 GLN A C 1
ATOM 797 O O . GLN A 1 101 ? -6.109 8.133 13.773 1 91.25 101 GLN A O 1
ATOM 802 N N . THR A 1 102 ? -5.367 8.438 11.633 1 91.19 102 THR A N 1
ATOM 803 C CA . THR A 1 102 ? -4.297 7.457 11.805 1 91.19 102 THR A CA 1
ATOM 804 C C . THR A 1 102 ? -2.959 8.156 12.039 1 91.19 102 THR A C 1
ATOM 806 O O . THR A 1 102 ? -1.936 7.5 12.242 1 91.19 102 THR A O 1
ATOM 809 N N . ILE A 1 103 ? -2.902 9.422 11.914 1 86.38 103 ILE A N 1
ATOM 810 C CA . ILE A 1 103 ? -1.69 10.195 12.148 1 86.38 103 ILE A CA 1
ATOM 811 C C . ILE A 1 103 ? -1.592 10.57 13.625 1 86.38 103 ILE A C 1
ATOM 813 O O . ILE A 1 103 ? -2.549 11.086 14.203 1 86.38 103 ILE A O 1
ATOM 817 N N . PRO A 1 104 ? -0.473 10.109 14.133 1 73.88 104 PRO A N 1
ATOM 818 C CA . PRO A 1 104 ? -0.35 10.484 15.547 1 73.88 104 PRO A CA 1
ATOM 819 C C . PRO A 1 104 ? -0.463 11.992 15.766 1 73.88 104 PRO A C 1
ATOM 821 O O . PRO A 1 104 ? 0.026 12.773 14.953 1 73.88 104 PRO A O 1
ATOM 824 N N . GLU A 1 105 ? -1.509 12.43 16.5 1 59.81 105 GLU A N 1
ATOM 825 C CA . GLU A 1 105 ? -1.696 13.836 16.859 1 59.81 105 GLU A CA 1
ATOM 826 C C . GLU A 1 105 ? -0.454 14.414 17.531 1 59.81 105 GLU A C 1
ATOM 828 O O . GLU A 1 105 ? 0.243 13.703 18.266 1 59.81 105 GLU A O 1
ATOM 833 N N . ASP A 1 10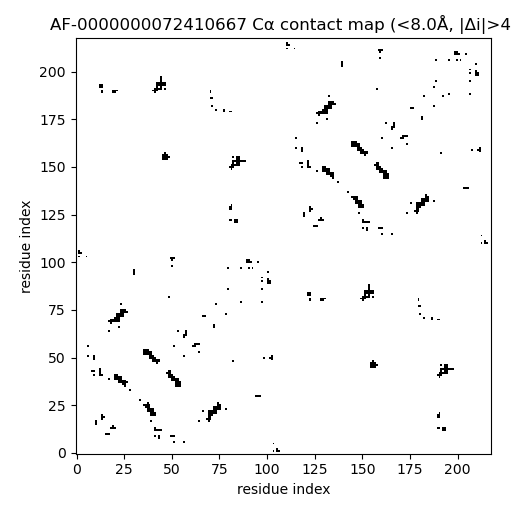6 ? 0.057 15.547 16.859 1 52.09 106 ASP A N 1
ATOM 834 C CA . ASP A 1 106 ? 1.033 16.281 17.656 1 52.09 106 ASP A CA 1
ATOM 835 C C . ASP A 1 106 ? 0.508 16.562 19.062 1 52.09 106 ASP A C 1
ATOM 837 O O . ASP A 1 106 ? -0.587 17.094 19.234 1 52.09 106 ASP A O 1
ATOM 841 N N . GLN A 1 107 ? 0.645 15.594 20.062 1 42.97 107 GLN A N 1
ATOM 842 C CA . GLN A 1 107 ? 0.389 16.109 21.406 1 42.97 107 GLN A CA 1
ATOM 843 C C . GLN A 1 107 ? 1.176 17.406 21.656 1 42.97 107 GLN A C 1
ATOM 845 O O . GLN A 1 107 ? 2.406 17.375 21.734 1 42.97 107 GLN A O 1
ATOM 850 N N . GLY A 1 108 ? 1.036 18.406 21.109 1 33.38 108 GLY A N 1
ATOM 851 C CA . GLY A 1 108 ? 1.52 19.688 21.609 1 33.38 108 GLY A CA 1
ATOM 852 C C . GLY A 1 108 ? 1.478 19.797 23.125 1 33.38 108 GLY A C 1
ATOM 853 O O . GLY A 1 108 ? 0.542 19.312 23.766 1 33.38 108 GLY A O 1
ATOM 854 N N . THR A 1 109 ? 2.646 20.078 23.75 1 32.88 109 THR A N 1
ATOM 855 C CA . THR A 1 109 ? 2.775 20.766 25.016 1 32.88 109 THR A CA 1
ATOM 856 C C . THR A 1 109 ? 2.021 22.094 25 1 32.88 109 THR A C 1
ATOM 858 O O . THR A 1 109 ? 2.072 22.828 24.016 1 32.88 109 THR A O 1
ATOM 861 N N . MET B 1 1 ? -4.77 -26.969 0.2 1 62.25 1 MET B N 1
ATOM 862 C CA . MET B 1 1 ? -5.172 -26.5 1.521 1 62.25 1 MET B CA 1
ATOM 863 C C . MET B 1 1 ? -4.547 -25.141 1.827 1 62.25 1 MET B C 1
ATOM 865 O O . MET B 1 1 ? -5.25 -24.203 2.184 1 62.25 1 MET B O 1
ATOM 869 N N . GLN B 1 2 ? -3.293 -24.922 1.572 1 70.75 2 GLN B N 1
ATOM 870 C CA . GLN B 1 2 ? -2.59 -23.672 1.85 1 70.75 2 GLN B CA 1
ATOM 871 C C . GLN B 1 2 ? -3.041 -22.562 0.902 1 70.75 2 GLN B C 1
ATOM 873 O O . GLN B 1 2 ? -3.311 -21.438 1.335 1 70.75 2 GLN B O 1
ATOM 878 N N . ASN B 1 3 ? -3.404 -23.047 -0.209 1 77.75 3 ASN B N 1
ATOM 879 C CA . ASN B 1 3 ? -3.846 -22.062 -1.199 1 77.75 3 ASN B CA 1
ATOM 880 C C . ASN B 1 3 ? -5.246 -21.547 -0.887 1 77.75 3 ASN B C 1
ATOM 882 O O . ASN B 1 3 ? -5.527 -20.359 -1.076 1 77.75 3 ASN B O 1
ATOM 886 N N . SER B 1 4 ? -5.93 -22.391 -0.282 1 84.31 4 SER B N 1
ATOM 887 C CA . SER B 1 4 ? -7.293 -21.984 0.043 1 84.31 4 SER B CA 1
ATOM 888 C C . SER B 1 4 ? -7.312 -20.984 1.195 1 84.31 4 SER B C 1
ATOM 890 O O . SER B 1 4 ? -8.094 -20.031 1.187 1 84.31 4 SER B O 1
ATOM 892 N N . LYS B 1 5 ? -6.457 -21.266 2.125 1 87 5 LYS B N 1
ATOM 893 C CA . LYS B 1 5 ? -6.375 -20.344 3.252 1 87 5 LYS B CA 1
ATOM 894 C C . LYS B 1 5 ? -5.871 -18.969 2.805 1 87 5 LYS B C 1
ATOM 896 O O . LYS B 1 5 ? -6.391 -17.938 3.244 1 87 5 LYS B O 1
ATOM 901 N N . THR B 1 6 ? -4.934 -18.969 1.941 1 87.06 6 THR B N 1
ATOM 902 C CA . THR B 1 6 ? -4.375 -17.734 1.405 1 87.06 6 THR B CA 1
ATOM 903 C C . THR B 1 6 ? -5.426 -16.953 0.616 1 87.06 6 THR B C 1
ATOM 905 O O . THR B 1 6 ? -5.543 -15.742 0.755 1 87.06 6 THR B O 1
ATOM 908 N N . LEU B 1 7 ? -6.172 -17.766 -0.14 1 93 7 LEU B N 1
ATOM 909 C CA . LEU B 1 7 ? -7.223 -17.141 -0.933 1 93 7 LEU B CA 1
ATOM 910 C C . LEU B 1 7 ? -8.297 -16.531 -0.032 1 93 7 LEU B C 1
ATOM 912 O O . LEU B 1 7 ? -8.758 -15.406 -0.276 1 93 7 LEU B O 1
ATOM 916 N N . TYR B 1 8 ? -8.664 -17.234 0.998 1 93.5 8 TYR B N 1
ATOM 917 C CA . TYR B 1 8 ? -9.688 -16.75 1.916 1 93.5 8 TYR B CA 1
ATOM 918 C C . TYR B 1 8 ? -9.234 -15.469 2.607 1 93.5 8 TYR B C 1
ATOM 920 O O . TYR B 1 8 ? -9.984 -14.492 2.674 1 93.5 8 TYR B O 1
ATOM 928 N N . GLN B 1 9 ? -8.047 -15.461 3.076 1 93.81 9 GLN B N 1
ATOM 929 C CA . GLN B 1 9 ? -7.504 -14.281 3.736 1 93.81 9 GLN B CA 1
ATOM 930 C C . GLN B 1 9 ? -7.449 -13.094 2.777 1 93.81 9 GLN B C 1
ATOM 932 O O . GLN B 1 9 ? -7.781 -11.969 3.156 1 93.81 9 GLN B O 1
ATOM 937 N N . PHE B 1 10 ? -7.059 -13.414 1.624 1 96.25 10 PHE B N 1
ATOM 938 C CA . PHE B 1 10 ? -6.977 -12.383 0.598 1 96.25 10 PHE B CA 1
ATOM 939 C C . PHE B 1 10 ? -8.352 -11.773 0.331 1 96.25 10 PHE B C 1
ATOM 941 O O . PHE B 1 10 ? -8.508 -10.555 0.335 1 96.25 10 PHE B O 1
ATOM 948 N N . LEU B 1 11 ? -9.344 -12.648 0.144 1 96.62 11 LEU B N 1
ATOM 949 C CA . LEU B 1 11 ? -10.688 -12.172 -0.164 1 96.62 11 LEU B CA 1
ATOM 950 C C . LEU B 1 11 ? -11.289 -11.422 1.023 1 96.62 11 LEU B C 1
ATOM 952 O O . LEU B 1 11 ? -11.992 -10.43 0.843 1 96.62 11 LEU B O 1
ATOM 956 N N . GLN B 1 12 ? -10.984 -11.859 2.188 1 96.62 12 GLN B N 1
ATOM 957 C CA . GLN B 1 12 ? -11.445 -11.148 3.375 1 96.62 12 GLN B CA 1
ATOM 958 C C . GLN B 1 12 ? -10.883 -9.734 3.418 1 96.62 12 GLN B C 1
ATOM 960 O O . GLN B 1 12 ? -11.609 -8.781 3.727 1 96.62 12 GLN B O 1
ATOM 965 N N . SER B 1 13 ? -9.664 -9.625 3.051 1 97.38 13 SER B N 1
ATOM 966 C CA . SER B 1 13 ? -8.977 -8.344 3.141 1 97.38 13 SER B CA 1
ATOM 967 C C . SER B 1 13 ? -9.398 -7.414 2.004 1 97.38 13 SER B C 1
ATOM 969 O O . SER B 1 13 ? -9.164 -6.207 2.066 1 97.38 13 SER B O 1
ATOM 971 N N . THR B 1 14 ? -10.008 -7.945 0.988 1 98.12 14 THR B N 1
ATOM 972 C CA . THR B 1 14 ? -10.469 -7.145 -0.141 1 98.12 14 THR B CA 1
ATOM 973 C C . THR B 1 14 ? -11.984 -6.984 -0.108 1 98.12 14 THR B C 1
ATOM 975 O O . THR B 1 14 ? -12.602 -6.672 -1.128 1 98.12 14 THR B O 1
ATOM 978 N N . GLN B 1 15 ? -12.547 -7.277 0.995 1 96.94 15 GLN B N 1
ATOM 979 C CA . GLN B 1 15 ? -13.992 -7.172 1.168 1 96.94 15 GLN B CA 1
ATOM 980 C C . GLN B 1 15 ? -14.734 -8.047 0.161 1 96.94 15 GLN B C 1
ATOM 982 O O . GLN B 1 15 ? -15.758 -7.637 -0.39 1 96.94 15 GLN B O 1
ATOM 987 N N . GLY B 1 16 ? -14.141 -9.133 -0.214 1 96.5 16 GLY B N 1
ATOM 988 C CA . GLY B 1 16 ? -14.789 -10.156 -1.016 1 96.5 16 GLY B CA 1
ATOM 989 C C . GLY B 1 16 ? -14.594 -9.961 -2.508 1 96.5 16 GLY B C 1
ATOM 990 O O . GLY B 1 16 ? -15.094 -10.75 -3.312 1 96.5 16 GLY B O 1
ATOM 991 N N . SER B 1 17 ? -13.875 -8.898 -2.889 1 97.94 17 SER B N 1
ATOM 992 C CA . SER B 1 17 ? -13.758 -8.609 -4.312 1 97.94 17 SER B CA 1
ATOM 993 C C . SER B 1 17 ? -12.312 -8.266 -4.688 1 97.94 17 SER B C 1
ATOM 995 O O . SER B 1 17 ? -11.727 -7.336 -4.129 1 97.94 17 SER B O 1
ATOM 997 N N . TRP B 1 18 ? -11.852 -9.016 -5.699 1 98 18 TRP B N 1
ATOM 998 C CA . TRP B 1 18 ? -10.5 -8.75 -6.195 1 98 18 TRP B CA 1
ATOM 999 C C . TRP B 1 18 ? -10.406 -7.348 -6.789 1 98 18 TRP B C 1
ATOM 1001 O O . TRP B 1 18 ? -9.312 -6.801 -6.926 1 98 18 TRP B O 1
ATOM 1011 N N . ARG B 1 19 ? -11.5 -6.688 -7.121 1 98.56 19 ARG B N 1
ATOM 1012 C CA . ARG B 1 19 ? -11.539 -5.344 -7.691 1 98.56 19 ARG B CA 1
ATOM 1013 C C . ARG B 1 19 ? -11.078 -4.301 -6.676 1 98.56 19 ARG B C 1
ATOM 1015 O O . ARG B 1 19 ? -10.734 -3.178 -7.047 1 98.56 19 ARG B O 1
ATOM 1022 N N . ASN B 1 20 ? -11.078 -4.695 -5.383 1 98.62 20 ASN B N 1
ATOM 1023 C CA . ASN B 1 20 ? -10.641 -3.789 -4.328 1 98.62 20 ASN B CA 1
ATOM 1024 C C . ASN B 1 20 ? -9.141 -3.916 -4.062 1 98.62 20 ASN B C 1
ATOM 1026 O O . ASN B 1 20 ? -8.586 -3.178 -3.248 1 98.62 20 ASN B O 1
ATOM 1030 N N . ALA B 1 21 ? -8.508 -4.855 -4.77 1 98.75 21 ALA B N 1
ATOM 1031 C CA . ALA B 1 21 ? -7.066 -5.027 -4.645 1 98.75 21 ALA B CA 1
ATOM 1032 C C . ALA B 1 21 ? -6.316 -4.102 -5.598 1 98.75 21 ALA B C 1
ATOM 1034 O O . ALA B 1 21 ? -6.902 -3.557 -6.535 1 98.75 21 ALA B O 1
ATOM 1035 N N . PHE B 1 22 ? -5.062 -3.881 -5.281 1 98.88 22 PHE B N 1
ATOM 1036 C CA . PHE B 1 22 ? -4.156 -3.289 -6.258 1 98.88 22 PHE B CA 1
ATOM 1037 C C . PHE B 1 22 ? -3.654 -4.344 -7.238 1 98.88 22 PHE B C 1
ATOM 1039 O O . PHE B 1 22 ? -3.475 -5.508 -6.867 1 98.88 22 PHE B O 1
ATOM 1046 N N . TYR B 1 23 ? -3.48 -3.932 -8.43 1 98.25 23 TYR B N 1
ATOM 1047 C CA . TYR B 1 23 ? -2.764 -4.746 -9.406 1 98.25 23 TYR B CA 1
ATOM 1048 C C . TYR B 1 23 ? -1.305 -4.316 -9.5 1 98.25 23 TYR B C 1
ATOM 1050 O O . TYR B 1 23 ? -1.01 -3.168 -9.844 1 98.25 23 TYR B O 1
ATOM 1058 N N . VAL B 1 24 ? -0.449 -5.207 -9.164 1 97.25 24 VAL B N 1
ATOM 1059 C CA . VAL B 1 24 ? 0.981 -4.965 -9.328 1 97.25 24 VAL B CA 1
ATOM 1060 C C . VAL B 1 24 ? 1.432 -5.453 -10.703 1 97.25 24 VAL B C 1
ATOM 1062 O O . VAL B 1 24 ? 1.481 -6.66 -10.953 1 97.25 24 VAL B O 1
ATOM 1065 N N . ASP B 1 25 ? 1.75 -4.477 -11.484 1 94.62 25 ASP B N 1
ATOM 1066 C CA . ASP B 1 25 ? 2.102 -4.754 -12.875 1 94.62 25 ASP B CA 1
ATOM 1067 C C . ASP B 1 25 ? 3.588 -5.074 -13.016 1 94.62 25 ASP B C 1
ATOM 1069 O O . ASP B 1 25 ? 4.441 -4.254 -12.672 1 94.62 25 ASP B O 1
ATOM 1073 N N . CYS B 1 26 ? 3.873 -6.293 -13.43 1 91.31 26 CYS B N 1
ATOM 1074 C CA . CYS B 1 26 ? 5.242 -6.738 -13.68 1 91.31 26 CYS B CA 1
ATOM 1075 C C . CYS B 1 26 ? 5.559 -6.723 -15.172 1 91.31 26 CYS B C 1
ATOM 1077 O O . CYS B 1 26 ? 5.48 -7.754 -15.836 1 91.31 26 CYS B O 1
ATOM 1079 N N . ILE B 1 27 ? 5.746 -5.605 -15.727 1 81.75 27 ILE B N 1
ATOM 1080 C CA . ILE B 1 27 ? 5.941 -5.461 -17.156 1 81.75 27 ILE B CA 1
ATOM 1081 C C . ILE B 1 27 ? 7.312 -6 -17.547 1 81.75 27 ILE B C 1
ATOM 1083 O O . ILE B 1 27 ? 7.438 -6.785 -18.5 1 81.75 27 ILE B O 1
ATOM 1087 N N . GLU B 1 28 ? 8.352 -5.523 -16.906 1 80.19 28 GLU B N 1
ATOM 1088 C CA . GLU B 1 28 ? 9.703 -6.012 -17.172 1 80.19 28 GLU B CA 1
ATOM 1089 C C . GLU B 1 28 ? 10.273 -6.715 -15.945 1 80.19 28 GLU B C 1
ATOM 1091 O O . GLU B 1 28 ? 10.617 -6.066 -14.953 1 80.19 28 GLU B O 1
ATOM 1096 N N . CYS B 1 29 ? 10.258 -8.055 -16 1 84.44 29 CYS B N 1
ATOM 1097 C CA . CYS B 1 29 ? 10.766 -8.844 -14.891 1 84.44 29 CYS B CA 1
ATOM 1098 C C . CYS B 1 29 ? 12.289 -8.93 -14.938 1 84.44 29 CYS B C 1
ATOM 1100 O O . CYS B 1 29 ? 12.852 -9.469 -15.898 1 84.44 29 CYS B O 1
ATOM 1102 N N . PRO B 1 30 ? 12.812 -8.438 -14.016 1 82.62 30 PRO B N 1
ATOM 1103 C CA . PRO B 1 30 ? 14.281 -8.477 -14.016 1 82.62 30 PRO B CA 1
ATOM 1104 C C . PRO B 1 30 ? 14.828 -9.891 -13.836 1 82.62 30 PRO B C 1
ATOM 1106 O O . PRO B 1 30 ? 16.016 -10.133 -14.047 1 82.62 30 PRO B O 1
ATOM 1109 N N . TYR B 1 31 ? 13.992 -10.797 -13.578 1 84.62 31 TYR B N 1
ATOM 1110 C CA . TYR B 1 31 ? 14.422 -12.164 -13.32 1 84.62 31 TYR B CA 1
ATOM 1111 C C . TYR B 1 31 ? 14.164 -13.055 -14.531 1 84.62 31 TYR B C 1
ATOM 1113 O O . TYR B 1 31 ? 14.375 -14.266 -14.477 1 84.62 31 TYR B O 1
ATOM 1121 N N . GLY B 1 32 ? 13.672 -12.398 -15.562 1 78.62 32 GLY B N 1
ATOM 1122 C CA . GLY B 1 32 ? 13.5 -13.109 -16.812 1 78.62 32 GLY B CA 1
ATOM 1123 C C . GLY B 1 32 ? 12.227 -13.93 -16.859 1 78.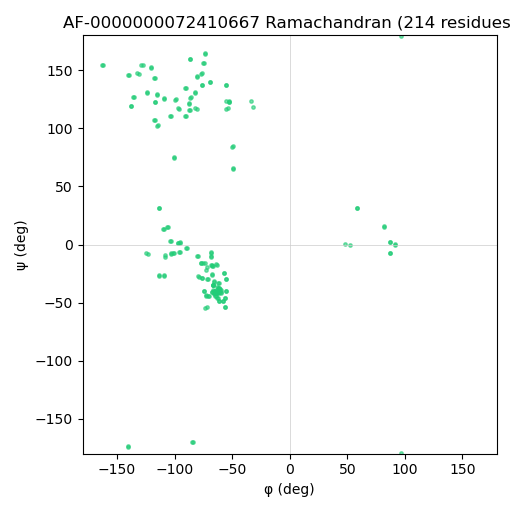62 32 GLY B C 1
ATOM 1124 O O . GLY B 1 32 ? 12.078 -14.805 -17.719 1 78.62 32 GLY B O 1
ATOM 1125 N N . ARG B 1 33 ? 11.328 -13.602 -15.898 1 78.94 33 ARG B N 1
ATOM 1126 C CA . ARG B 1 33 ? 10.078 -14.344 -15.914 1 78.94 33 ARG B CA 1
ATOM 1127 C C . ARG B 1 33 ? 9.102 -13.75 -16.922 1 78.94 33 ARG B C 1
ATOM 1129 O O . ARG B 1 33 ? 8.977 -12.523 -17.031 1 78.94 33 ARG B O 1
ATOM 1136 N N . THR B 1 34 ? 8.555 -14.57 -17.719 1 72.75 34 THR B N 1
ATOM 1137 C CA . THR B 1 34 ? 7.625 -14.102 -18.75 1 72.75 34 THR B CA 1
ATOM 1138 C C . THR B 1 34 ? 6.195 -14.516 -18.406 1 72.75 34 THR B C 1
ATOM 1140 O O . THR B 1 34 ? 5.238 -14.008 -19 1 72.75 34 THR B O 1
ATOM 1143 N N . ASP B 1 35 ? 6.051 -15.328 -17.422 1 68.5 35 ASP B N 1
ATOM 1144 C CA . ASP B 1 35 ? 4.746 -15.898 -17.109 1 68.5 35 ASP B CA 1
ATOM 1145 C C . ASP B 1 35 ? 4.199 -15.336 -15.805 1 68.5 35 ASP B C 1
ATOM 1147 O O . ASP B 1 35 ? 3.307 -15.93 -15.188 1 68.5 35 ASP B O 1
ATOM 1151 N N . CYS B 1 36 ? 4.629 -14.359 -15.203 1 75.19 36 CYS B N 1
ATOM 1152 C CA . CYS B 1 36 ? 4.23 -13.867 -13.891 1 75.19 36 CYS B CA 1
ATOM 1153 C C . CYS B 1 36 ? 2.85 -13.234 -13.945 1 75.19 36 CYS B C 1
ATOM 1155 O O . CYS B 1 36 ? 2.045 -13.398 -13.023 1 75.19 36 CYS B O 1
ATOM 1157 N N . GLY B 1 37 ? 2.27 -12.805 -15.086 1 76.69 37 GLY B N 1
ATOM 1158 C CA . GLY B 1 37 ? 0.939 -12.25 -15.273 1 76.69 37 GLY B CA 1
ATOM 1159 C C . GLY B 1 37 ? 0.604 -11.164 -14.266 1 76.69 37 GLY B C 1
ATOM 1160 O O . GLY B 1 37 ? -0.549 -10.742 -14.172 1 76.69 37 GLY B O 1
ATOM 1161 N N . GLY B 1 38 ? 1.366 -10.766 -13.367 1 93.25 38 GLY B N 1
ATOM 1162 C CA . GLY B 1 38 ? 1.084 -9.742 -12.375 1 93.25 38 GLY B CA 1
ATOM 1163 C C . GLY B 1 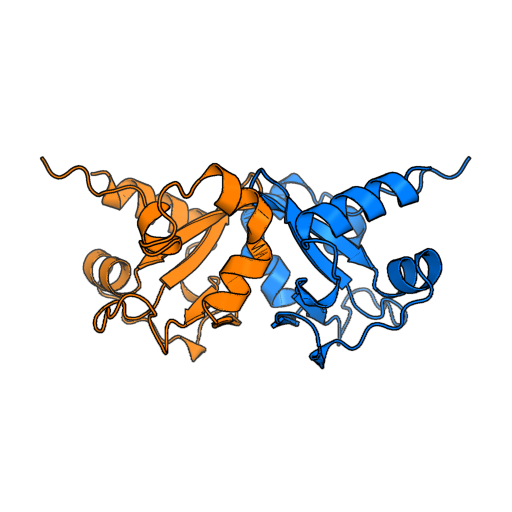38 ? 0.602 -10.312 -11.055 1 93.25 38 GLY B C 1
ATOM 1164 O O . GLY B 1 38 ? 0.523 -11.539 -10.891 1 93.25 38 GLY B O 1
ATOM 1165 N N . HIS B 1 39 ? 0.342 -9.453 -10.109 1 96.31 39 HIS B N 1
ATOM 1166 C CA . HIS B 1 39 ? -0.061 -9.859 -8.773 1 96.31 39 HIS B CA 1
ATOM 1167 C C . HIS B 1 39 ? -1.163 -8.953 -8.227 1 96.31 39 HIS B C 1
ATOM 1169 O O . HIS B 1 39 ? -1.225 -7.77 -8.57 1 96.31 39 HIS B O 1
ATOM 1175 N N . LEU B 1 40 ? -2.018 -9.578 -7.461 1 97.44 40 LEU B N 1
ATOM 1176 C CA . LEU B 1 40 ? -2.969 -8.82 -6.664 1 97.44 40 LEU B CA 1
ATOM 1177 C C . LEU B 1 40 ? -2.4 -8.516 -5.281 1 97.44 40 LEU B C 1
ATOM 1179 O O . LEU B 1 40 ? -1.771 -9.383 -4.664 1 97.44 40 LEU B O 1
ATOM 1183 N N . LEU B 1 41 ? -2.582 -7.254 -4.863 1 98.38 41 LEU B N 1
ATOM 1184 C CA . LEU B 1 41 ? -2.035 -6.793 -3.592 1 98.38 41 LEU B CA 1
ATOM 1185 C C . LEU B 1 41 ? -3.133 -6.223 -2.701 1 98.38 41 LEU B C 1
ATOM 1187 O O . LEU B 1 41 ? -3.977 -5.449 -3.166 1 98.38 41 LEU B O 1
ATOM 1191 N N . THR B 1 42 ? -3.195 -6.621 -1.503 1 98.44 42 THR B N 1
ATOM 1192 C CA . THR B 1 42 ? -3.949 -6.004 -0.417 1 98.44 42 THR B CA 1
ATOM 1193 C C . THR B 1 42 ? -3.154 -6.047 0.886 1 98.44 42 THR B C 1
ATOM 1195 O O . THR B 1 42 ? -1.952 -6.316 0.877 1 98.44 42 THR B O 1
ATOM 1198 N N . ALA B 1 43 ? -3.789 -5.641 2.006 1 98.12 43 ALA B N 1
ATOM 1199 C CA . ALA B 1 43 ? -3.154 -5.707 3.318 1 98.12 43 ALA B CA 1
ATOM 1200 C C . ALA B 1 43 ? -4.094 -6.328 4.352 1 98.12 43 ALA B C 1
ATOM 1202 O O . ALA B 1 43 ? -5.312 -6.18 4.258 1 98.12 43 ALA B O 1
ATOM 1203 N N . ASP B 1 44 ? -3.471 -7.012 5.262 1 96.75 44 ASP B N 1
ATOM 1204 C CA . ASP B 1 44 ? -4.289 -7.625 6.305 1 96.75 44 ASP B CA 1
ATOM 1205 C C . ASP B 1 44 ? -4.578 -6.637 7.43 1 96.75 44 ASP B C 1
ATOM 1207 O O . ASP B 1 44 ? -4.34 -5.438 7.285 1 96.75 44 ASP B O 1
ATOM 1211 N N . ALA B 1 45 ? -5.152 -7.133 8.547 1 96 45 ALA B N 1
ATOM 1212 C CA . ALA B 1 45 ? -5.629 -6.293 9.648 1 96 45 ALA B CA 1
ATOM 1213 C C . ALA B 1 45 ? -4.469 -5.598 10.352 1 96 45 ALA B C 1
ATOM 1215 O O . ALA B 1 45 ? -4.664 -4.602 11.047 1 96 45 ALA B O 1
ATOM 1216 N N . GLU B 1 46 ? -3.258 -6.121 10.148 1 95.69 46 GLU B N 1
ATOM 1217 C CA . GLU B 1 46 ? -2.08 -5.52 10.766 1 95.69 46 GLU B CA 1
ATOM 1218 C C . GLU B 1 46 ? -1.373 -4.578 9.789 1 95.69 46 GLU B C 1
ATOM 1220 O O . GLU B 1 46 ? -0.381 -3.938 10.148 1 95.69 46 GLU B O 1
ATOM 1225 N N . GLY B 1 47 ? -1.912 -4.434 8.609 1 96.69 47 GLY B N 1
ATOM 1226 C CA . GLY B 1 47 ? -1.32 -3.578 7.594 1 96.69 47 GLY B CA 1
ATOM 1227 C C . GLY B 1 47 ? -0.282 -4.289 6.75 1 96.69 47 GLY B C 1
ATOM 1228 O O . GLY B 1 47 ? 0.282 -3.699 5.824 1 96.69 47 GLY B O 1
ATOM 1229 N N . THR B 1 48 ? -0.098 -5.578 7.023 1 96.44 48 THR B N 1
ATOM 1230 C CA . THR B 1 48 ? 0.899 -6.367 6.309 1 96.44 48 THR B CA 1
ATOM 1231 C C . THR B 1 48 ? 0.405 -6.727 4.91 1 96.44 48 THR B C 1
ATOM 1233 O O . THR B 1 48 ? -0.755 -7.109 4.738 1 96.44 48 THR B O 1
ATOM 1236 N N . PRO B 1 49 ? 1.324 -6.602 3.91 1 97.69 49 PRO B N 1
ATOM 1237 C CA . PRO B 1 49 ? 0.869 -6.875 2.545 1 97.69 49 PRO B CA 1
ATOM 1238 C C . PRO B 1 49 ? 0.562 -8.352 2.309 1 97.69 49 PRO B C 1
ATOM 1240 O O . PRO B 1 49 ? 1.259 -9.227 2.838 1 97.69 49 PRO B O 1
ATOM 1243 N N . LEU B 1 50 ? -0.469 -8.594 1.596 1 96.56 50 LEU B N 1
ATOM 1244 C CA . LEU B 1 50 ? -0.861 -9.891 1.062 1 96.56 50 LEU B CA 1
ATOM 1245 C C . LEU B 1 50 ? -0.852 -9.883 -0.463 1 96.56 50 LEU B C 1
ATOM 1247 O O . LEU B 1 50 ? -1.539 -9.062 -1.085 1 96.56 50 LEU B O 1
ATOM 1251 N N . LEU B 1 51 ? -0.044 -10.82 -0.98 1 95.88 51 LEU B N 1
ATOM 1252 C CA . LEU B 1 51 ? 0.074 -10.898 -2.432 1 95.88 51 LEU B CA 1
ATOM 1253 C C . LEU B 1 51 ? -0.429 -12.242 -2.947 1 95.88 51 LEU B C 1
ATOM 1255 O O . LEU B 1 51 ? -0.216 -13.273 -2.311 1 95.88 51 LEU B O 1
ATOM 1259 N N . LEU B 1 52 ? -1.051 -12.172 -4.074 1 94.38 52 LEU B N 1
ATOM 1260 C CA . LEU B 1 52 ? -1.535 -13.352 -4.777 1 94.38 52 LEU B CA 1
ATOM 1261 C C . LEU B 1 52 ? -1.274 -13.242 -6.273 1 94.38 52 LEU B C 1
ATOM 1263 O O . LEU B 1 52 ? -1.737 -12.297 -6.918 1 94.38 52 LEU B O 1
ATOM 1267 N N . PRO B 1 53 ? -0.484 -14.188 -6.848 1 92.88 53 PRO B N 1
ATOM 1268 C CA . PRO B 1 53 ? -0.329 -14.156 -8.305 1 92.88 53 PRO B CA 1
ATOM 1269 C C . PRO B 1 53 ? -1.665 -14.211 -9.039 1 92.88 53 PRO B C 1
ATOM 1271 O O . PRO B 1 53 ? -2.539 -15 -8.68 1 92.88 53 PRO B O 1
ATOM 1274 N N . VAL B 1 54 ? -1.765 -13.359 -10.086 1 95.06 54 VAL B N 1
ATOM 1275 C CA . VAL B 1 54 ? -3.018 -13.258 -10.828 1 95.06 54 VAL B CA 1
ATOM 1276 C C . VAL B 1 54 ? -3.375 -14.617 -11.43 1 95.06 54 VAL B C 1
ATOM 1278 O O . VAL B 1 54 ? -4.523 -15.055 -11.344 1 95.06 54 VAL B O 1
ATOM 1281 N N . LEU B 1 55 ? -2.398 -15.297 -11.945 1 91.75 55 LEU B N 1
ATOM 1282 C CA . LEU B 1 55 ? -2.648 -16.594 -12.57 1 91.75 55 LEU B CA 1
ATOM 1283 C C . LEU B 1 55 ? -3.178 -17.594 -11.555 1 91.75 55 LEU B C 1
ATOM 1285 O O . LEU B 1 55 ? -4.086 -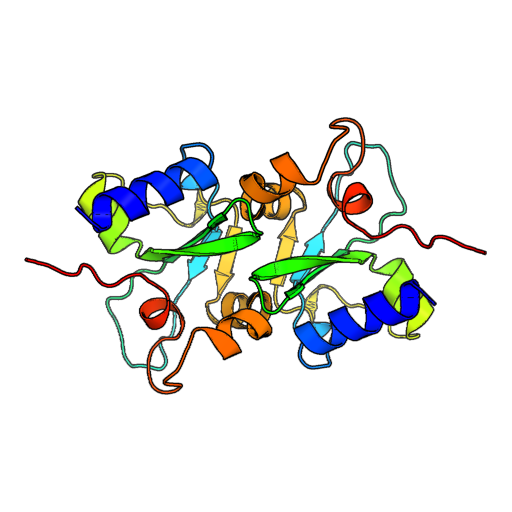18.375 -11.859 1 91.75 55 LEU B O 1
ATOM 1289 N N . LEU B 1 56 ? -2.643 -17.641 -10.336 1 91.19 56 LEU B N 1
ATOM 1290 C CA . LEU B 1 56 ? -3.117 -18.516 -9.281 1 91.19 56 LEU B CA 1
ATOM 1291 C C . LEU B 1 56 ? -4.543 -18.172 -8.875 1 91.19 56 LEU B C 1
ATOM 1293 O O . LEU B 1 56 ? -5.387 -19.062 -8.719 1 91.19 56 LEU B O 1
ATOM 1297 N N . PHE B 1 57 ? -4.816 -16.938 -8.727 1 94.88 57 PHE B N 1
ATOM 1298 C CA . PHE B 1 57 ? -6.156 -16.484 -8.383 1 94.88 57 PHE B CA 1
ATOM 1299 C C . PHE B 1 57 ? -7.172 -16.953 -9.414 1 94.88 57 PHE B C 1
ATOM 1301 O O . PHE B 1 57 ? -8.219 -17.5 -9.062 1 94.88 57 PHE B O 1
ATOM 1308 N N . GLU B 1 58 ? -6.793 -16.703 -10.68 1 95.69 58 GLU B N 1
ATOM 1309 C CA . GLU B 1 58 ? -7.703 -17.078 -11.766 1 95.69 58 GLU B CA 1
ATOM 1310 C C . GLU B 1 58 ? -7.934 -18.578 -11.797 1 95.69 58 GLU B C 1
ATOM 1312 O O . GLU B 1 58 ? -9.062 -19.031 -12.016 1 95.69 58 GLU B O 1
ATOM 1317 N N . LYS B 1 59 ? -6.914 -19.297 -11.516 1 92.94 59 LYS B N 1
ATOM 1318 C CA . LYS B 1 59 ? -7.027 -20.766 -11.469 1 92.94 59 LYS B CA 1
ATOM 1319 C C . LYS B 1 59 ? -7.938 -21.203 -10.328 1 92.94 59 LYS B C 1
ATOM 1321 O O . LYS B 1 59 ? -8.758 -22.109 -10.5 1 92.94 59 LYS B O 1
ATOM 1326 N N . MET B 1 60 ? -7.84 -20.562 -9.219 1 94.12 60 MET B N 1
ATOM 1327 C CA . MET B 1 60 ? -8.547 -20.984 -8.016 1 94.12 60 MET B CA 1
ATOM 1328 C C . MET B 1 60 ? -10.008 -20.547 -8.062 1 94.12 60 MET B C 1
ATOM 1330 O O . MET B 1 60 ? -10.875 -21.203 -7.477 1 94.12 60 MET B O 1
ATOM 1334 N N . THR B 1 61 ? -10.305 -19.531 -8.727 1 95.62 61 THR B N 1
ATOM 1335 C CA . THR B 1 61 ? -11.641 -18.953 -8.617 1 95.62 61 THR B CA 1
ATOM 1336 C C . THR B 1 61 ? -12.398 -19.094 -9.938 1 95.62 61 THR B C 1
ATOM 1338 O O . THR B 1 61 ? -13.625 -18.984 -9.969 1 95.62 61 THR B O 1
ATOM 1341 N N . GLY B 1 62 ? -11.648 -19.172 -11.062 1 95.56 62 GLY B N 1
ATOM 1342 C CA . GLY B 1 62 ? -12.266 -19.172 -12.383 1 95.56 62 GLY B CA 1
ATOM 1343 C C . GLY B 1 62 ? -12.508 -17.781 -12.93 1 95.56 62 GLY B C 1
ATOM 1344 O O . GLY B 1 62 ? -12.922 -17.625 -14.078 1 95.56 62 GLY B O 1
ATOM 1345 N N . ASP B 1 63 ? -12.297 -16.766 -12.141 1 95.88 63 ASP B N 1
ATOM 1346 C CA . ASP B 1 63 ? -12.453 -15.383 -12.586 1 95.88 63 ASP B CA 1
ATOM 1347 C C . ASP B 1 63 ? -11.273 -14.945 -13.445 1 95.88 63 ASP B C 1
ATOM 1349 O O . ASP B 1 63 ? -10.141 -15.391 -13.227 1 95.88 63 ASP B O 1
ATOM 1353 N N . LYS B 1 64 ? -11.57 -14.094 -14.383 1 96.94 64 LYS B N 1
ATOM 1354 C CA . LYS B 1 64 ? -10.523 -13.422 -15.141 1 96.94 64 LYS B CA 1
ATOM 1355 C C . LYS B 1 64 ? -10.273 -12.008 -14.609 1 96.94 64 LYS B C 1
ATOM 1357 O O . LYS B 1 64 ? -11.188 -11.18 -14.594 1 96.94 64 LYS B O 1
ATOM 1362 N N . VAL B 1 65 ? -9.086 -11.781 -14.273 1 97.31 65 VAL B N 1
ATOM 1363 C CA . VAL B 1 65 ? -8.75 -10.492 -13.688 1 97.31 65 VAL B CA 1
ATOM 1364 C C . VAL B 1 65 ? -8.469 -9.477 -14.789 1 97.31 65 VAL B C 1
ATOM 1366 O O . VAL B 1 65 ? -7.691 -9.742 -15.703 1 97.31 65 VAL B O 1
ATOM 1369 N N . ASP B 1 66 ? -9.172 -8.32 -14.719 1 97.88 66 ASP B N 1
ATOM 1370 C CA . ASP B 1 66 ? -8.867 -7.125 -15.5 1 97.88 66 ASP B CA 1
ATOM 1371 C C . ASP B 1 66 ? -8.188 -6.066 -14.633 1 97.88 66 ASP B C 1
ATOM 1373 O O . ASP B 1 66 ? -8.82 -5.465 -13.766 1 97.88 66 ASP B O 1
ATOM 1377 N N . LYS B 1 67 ? -6.941 -5.871 -14.93 1 97.19 67 LYS B N 1
ATOM 1378 C CA . LYS B 1 67 ? -6.176 -4.969 -14.07 1 97.19 67 LYS B CA 1
ATOM 1379 C C . LYS B 1 67 ? -6.816 -3.588 -14.008 1 97.19 67 LYS B C 1
ATOM 1381 O O . LYS B 1 67 ? -6.68 -2.877 -13.008 1 97.19 67 LYS B O 1
ATOM 1386 N N . PHE B 1 68 ? -7.574 -3.205 -14.984 1 98.06 68 PHE B N 1
ATOM 1387 C CA . PHE B 1 68 ? -8.156 -1.872 -15.055 1 98.06 68 PHE B CA 1
ATOM 1388 C C . PHE B 1 68 ? -9.391 -1.773 -14.164 1 98.06 68 PHE B C 1
ATOM 1390 O O . PHE B 1 68 ? -9.914 -0.681 -13.938 1 98.06 68 PHE B O 1
ATOM 1397 N N . GLU B 1 69 ? -9.844 -2.891 -13.664 1 98.44 69 GLU B N 1
ATOM 1398 C CA . GLU B 1 69 ? -10.969 -2.896 -12.742 1 98.44 69 GLU B CA 1
ATOM 1399 C C . GLU B 1 69 ? -10.492 -2.904 -11.289 1 98.44 69 GLU B C 1
ATOM 1401 O O . GLU B 1 69 ? -11.305 -2.783 -10.367 1 98.44 69 GLU B O 1
ATOM 1406 N N . CYS B 1 70 ? -9.188 -3.039 -11.047 1 98.62 70 CYS B N 1
ATOM 1407 C CA . CYS B 1 70 ? -8.625 -3.029 -9.703 1 98.62 70 CYS B CA 1
ATOM 1408 C C . CYS B 1 70 ? -8.633 -1.622 -9.117 1 98.62 70 CYS B C 1
ATOM 1410 O O . CYS B 1 70 ? -8.844 -0.647 -9.836 1 98.62 70 CYS B O 1
ATOM 1412 N N . ALA B 1 71 ? -8.453 -1.532 -7.832 1 98.44 71 ALA B N 1
ATOM 1413 C CA . ALA B 1 71 ? -8.5 -0.252 -7.129 1 98.44 71 ALA B CA 1
ATOM 1414 C C . ALA B 1 71 ? -7.402 0.686 -7.625 1 98.44 71 ALA B C 1
ATOM 1416 O O . ALA B 1 71 ? -7.57 1.907 -7.609 1 98.44 71 ALA B O 1
ATOM 1417 N N . ALA B 1 72 ? -6.32 0.116 -7.988 1 98.38 72 ALA B N 1
ATOM 1418 C CA . ALA B 1 72 ? -5.199 0.843 -8.578 1 98.38 72 ALA B CA 1
ATOM 1419 C C . ALA B 1 72 ? -4.238 -0.109 -9.289 1 98.38 72 ALA B C 1
ATOM 1421 O O . ALA B 1 72 ? -4.211 -1.307 -8.992 1 98.38 72 ALA B O 1
ATOM 1422 N N . ILE B 1 73 ? -3.545 0.388 -10.234 1 98.06 73 ILE B N 1
ATOM 1423 C CA . ILE B 1 73 ? -2.439 -0.315 -10.875 1 98.06 73 ILE B CA 1
ATOM 1424 C C . ILE B 1 73 ? -1.116 0.337 -10.484 1 98.06 73 ILE B C 1
ATOM 1426 O O . ILE B 1 73 ? -0.952 1.553 -10.617 1 98.06 73 ILE B O 1
ATOM 1430 N N . ILE B 1 74 ? -0.242 -0.464 -9.961 1 97.31 74 ILE B N 1
ATOM 1431 C CA . ILE B 1 74 ? 1.084 0.056 -9.648 1 97.31 74 ILE B CA 1
ATOM 1432 C C . ILE B 1 74 ? 2.15 -0.843 -10.273 1 97.31 74 ILE B C 1
ATOM 1434 O O . ILE B 1 74 ? 1.901 -2.021 -10.531 1 97.31 74 ILE B O 1
ATOM 1438 N N . ALA B 1 75 ? 3.307 -0.231 -10.516 1 95.12 75 ALA B N 1
ATOM 1439 C CA . ALA B 1 75 ? 4.449 -1.021 -10.969 1 95.12 75 ALA B CA 1
ATOM 1440 C C . ALA B 1 75 ? 5.051 -1.825 -9.82 1 95.12 75 ALA B C 1
ATOM 1442 O O . ALA B 1 75 ? 4.934 -1.44 -8.656 1 95.12 75 ALA B O 1
ATOM 1443 N N . LYS B 1 76 ? 5.715 -2.896 -10.211 1 94.69 76 LYS B N 1
ATOM 1444 C CA . LYS B 1 76 ? 6.418 -3.705 -9.219 1 94.69 76 LYS B CA 1
ATOM 1445 C C . LYS B 1 76 ? 7.395 -2.859 -8.406 1 94.69 76 LYS B C 1
ATOM 1447 O O . LYS B 1 76 ? 7.531 -3.047 -7.195 1 94.69 76 LYS B O 1
ATOM 1452 N N . GLU B 1 77 ? 8.07 -1.939 -9.07 1 94.44 77 GLU B N 1
ATOM 1453 C CA . GLU B 1 77 ? 9.023 -1.071 -8.383 1 94.44 77 GLU B CA 1
ATOM 1454 C C . GLU B 1 77 ? 8.336 -0.214 -7.328 1 94.44 77 GLU B C 1
ATOM 1456 O O . GLU B 1 77 ? 8.898 0.053 -6.266 1 94.44 77 GLU B O 1
ATOM 1461 N N . ALA B 1 78 ? 7.172 0.228 -7.652 1 96.94 78 ALA B N 1
ATOM 1462 C CA . ALA B 1 78 ? 6.41 1.031 -6.695 1 96.94 78 ALA B CA 1
ATOM 1463 C C . ALA B 1 78 ? 6.027 0.207 -5.469 1 96.94 78 ALA B C 1
ATOM 1465 O O . ALA B 1 78 ? 6.105 0.69 -4.34 1 96.94 78 ALA B O 1
ATOM 1466 N N . PHE B 1 79 ? 5.621 -1.034 -5.68 1 97.31 79 PHE B N 1
ATOM 1467 C CA . PHE B 1 79 ? 5.359 -1.937 -4.566 1 97.31 79 PHE B CA 1
ATOM 1468 C C . PHE B 1 79 ? 6.59 -2.064 -3.676 1 97.31 79 PHE B C 1
ATOM 1470 O O . PHE B 1 79 ? 6.488 -1.979 -2.449 1 97.31 79 PHE B O 1
ATOM 1477 N N . GLU B 1 80 ? 7.734 -2.252 -4.305 1 96.19 80 GLU B N 1
ATOM 1478 C CA . GLU B 1 80 ? 8.969 -2.463 -3.553 1 96.19 80 GLU B CA 1
ATOM 1479 C C . GLU B 1 80 ? 9.352 -1.214 -2.764 1 96.19 80 GLU B C 1
ATOM 1481 O O . GLU B 1 80 ? 9.914 -1.312 -1.671 1 96.19 80 GLU B O 1
ATOM 1486 N N . LYS B 1 81 ? 9.008 -0.094 -3.316 1 97.88 81 LYS B N 1
ATOM 1487 C CA . LYS B 1 81 ? 9.258 1.146 -2.586 1 97.88 81 LYS B CA 1
ATOM 1488 C C . LYS B 1 81 ? 8.297 1.296 -1.412 1 97.88 81 LYS B C 1
ATOM 1490 O O . LYS B 1 81 ? 8.719 1.6 -0.293 1 97.88 81 LYS B O 1
ATOM 1495 N N . LEU B 1 82 ? 7.051 1.015 -1.609 1 98.5 82 LEU B N 1
ATOM 1496 C CA . LEU B 1 82 ? 6.039 1.172 -0.57 1 98.5 82 LEU B CA 1
ATOM 1497 C C . LEU B 1 82 ? 6.34 0.272 0.624 1 98.5 82 LEU B C 1
ATOM 1499 O O . LEU B 1 82 ? 6.223 0.7 1.774 1 98.5 82 LEU B O 1
ATOM 1503 N N . PHE B 1 83 ? 6.777 -0.912 0.353 1 98.19 83 PHE B N 1
ATOM 1504 C CA . PHE B 1 83 ? 6.965 -1.899 1.409 1 98.19 83 PHE B CA 1
ATOM 1505 C C . PHE B 1 83 ? 8.445 -2.236 1.579 1 98.19 83 PHE B C 1
ATOM 1507 O O . PHE B 1 83 ? 8.789 -3.371 1.906 1 98.19 83 PHE B O 1
ATOM 1514 N N . HIS B 1 84 ? 9.273 -1.292 1.323 1 97.44 84 HIS B N 1
ATOM 1515 C CA . HIS B 1 84 ? 10.711 -1.523 1.364 1 97.44 84 HIS B CA 1
ATOM 1516 C C . HIS B 1 84 ? 11.141 -2.076 2.719 1 97.44 84 HIS B C 1
ATOM 1518 O O . HIS B 1 84 ? 11.812 -3.107 2.787 1 97.44 84 HIS B O 1
ATOM 1524 N N . SER B 1 85 ? 10.781 -1.398 3.836 1 97.06 85 SER B N 1
ATOM 1525 C CA . SER B 1 85 ? 11.219 -1.805 5.168 1 97.06 85 SER B CA 1
ATOM 1526 C C . SER B 1 85 ? 10.719 -3.205 5.508 1 97.06 85 SER B C 1
ATOM 1528 O O . SER B 1 85 ? 11.422 -3.977 6.168 1 97.06 85 SER B O 1
ATOM 1530 N N . TRP B 1 86 ? 9.547 -3.525 5.109 1 97.38 86 TRP B N 1
ATOM 1531 C CA . TRP B 1 86 ? 8.977 -4.852 5.332 1 97.38 86 TRP B CA 1
ATOM 1532 C C . TRP B 1 86 ? 9.719 -5.906 4.516 1 97.38 86 TRP B C 1
ATOM 1534 O O . TRP B 1 86 ? 10.031 -6.988 5.023 1 97.38 86 TRP B O 1
ATOM 1544 N N . LEU B 1 87 ? 10.047 -5.57 3.301 1 96.75 87 LEU B N 1
ATOM 1545 C CA . LEU B 1 87 ? 10.719 -6.5 2.402 1 96.75 87 LEU B CA 1
ATOM 1546 C C . LEU B 1 87 ? 12.117 -6.824 2.906 1 96.75 87 LEU B C 1
ATOM 1548 O O . LEU B 1 87 ? 12.594 -7.953 2.756 1 96.75 87 LEU B O 1
ATOM 1552 N N . VAL B 1 88 ? 12.711 -5.863 3.484 1 95.19 88 VAL B N 1
ATOM 1553 C CA . VAL B 1 88 ? 14.055 -6.07 4.023 1 95.19 88 VAL B CA 1
ATOM 1554 C C . VAL B 1 88 ? 14.039 -7.25 4.996 1 95.19 88 VAL B C 1
ATOM 1556 O O . VAL B 1 88 ? 15 -8.016 5.055 1 95.19 88 VAL B O 1
ATOM 1559 N N . TRP B 1 89 ? 12.938 -7.484 5.652 1 94.56 89 TRP B N 1
ATOM 1560 C CA . TRP B 1 89 ? 12.859 -8.508 6.691 1 94.56 89 TRP B CA 1
ATOM 1561 C C . TRP B 1 89 ? 12.203 -9.773 6.16 1 94.56 89 TRP B C 1
ATOM 1563 O O . TRP B 1 89 ? 12.188 -10.805 6.836 1 94.56 89 TRP B O 1
ATOM 1573 N N . ASN B 1 90 ? 11.688 -9.766 4.969 1 94.38 90 ASN B N 1
ATOM 1574 C CA . ASN B 1 90 ? 10.883 -10.891 4.508 1 94.38 90 ASN B CA 1
ATOM 1575 C C . ASN B 1 90 ? 11.422 -11.469 3.205 1 94.38 90 ASN B C 1
ATOM 1577 O O . ASN B 1 90 ? 10.914 -12.477 2.707 1 94.38 90 ASN B O 1
ATOM 1581 N N . VAL B 1 91 ? 12.359 -10.805 2.678 1 93.62 91 VAL B N 1
ATOM 1582 C CA . VAL B 1 91 ? 13.031 -11.281 1.471 1 93.62 91 VAL B CA 1
ATOM 1583 C C . VAL B 1 91 ? 14.492 -11.586 1.773 1 93.62 91 VAL B C 1
ATOM 1585 O O . VAL B 1 91 ? 15.195 -10.758 2.359 1 93.62 91 VAL B O 1
ATOM 1588 N N . THR B 1 92 ? 14.977 -12.758 1.41 1 91.12 92 THR B N 1
ATOM 1589 C CA . THR B 1 92 ? 16.312 -13.188 1.805 1 91.12 92 THR B CA 1
ATOM 1590 C C . THR B 1 92 ? 17.25 -13.203 0.602 1 91.12 92 THR B C 1
ATOM 1592 O O . THR B 1 92 ? 18.469 -13.062 0.753 1 91.12 92 THR B O 1
ATOM 1595 N N . ASP B 1 93 ? 16.719 -13.383 -0.588 1 92.75 93 ASP B N 1
ATOM 1596 C CA . ASP B 1 93 ? 17.531 -13.5 -1.791 1 92.75 93 ASP B CA 1
ATOM 1597 C C . ASP B 1 93 ? 17.25 -12.359 -2.768 1 92.75 93 ASP B C 1
ATOM 1599 O O . ASP B 1 93 ? 16.219 -12.367 -3.449 1 92.75 93 ASP B O 1
ATOM 1603 N N . PRO B 1 94 ? 18.141 -11.461 -2.881 1 86.56 94 PRO B N 1
ATOM 1604 C CA . PRO B 1 94 ? 17.922 -10.32 -3.771 1 86.56 94 PRO B CA 1
ATOM 1605 C C . PRO B 1 94 ? 17.906 -10.711 -5.246 1 86.56 94 PRO B C 1
ATOM 1607 O O . PRO B 1 94 ? 17.516 -9.914 -6.102 1 86.56 94 PRO B O 1
ATOM 1610 N N . ASN B 1 95 ? 18.297 -11.93 -5.586 1 89.94 95 ASN B N 1
ATOM 1611 C CA . ASN B 1 95 ? 18.344 -12.383 -6.969 1 89.94 95 ASN B CA 1
ATOM 1612 C C . ASN B 1 95 ? 17.078 -13.125 -7.371 1 89.94 95 ASN B C 1
ATOM 1614 O O . ASN B 1 95 ? 16.984 -13.641 -8.484 1 89.94 95 ASN B O 1
ATOM 1618 N N . THR B 1 96 ? 16.234 -13.164 -6.457 1 90.19 96 THR B N 1
ATOM 1619 C CA . THR B 1 96 ? 14.945 -13.789 -6.727 1 90.19 96 THR B CA 1
ATOM 1620 C C . THR B 1 96 ? 13.805 -12.789 -6.52 1 90.19 96 THR B C 1
ATOM 1622 O O . THR B 1 96 ? 13.945 -11.828 -5.762 1 90.19 96 THR B O 1
ATOM 1625 N N . CYS B 1 97 ? 12.812 -12.992 -7.195 1 92.12 97 CYS B N 1
ATOM 1626 C CA . CYS B 1 97 ? 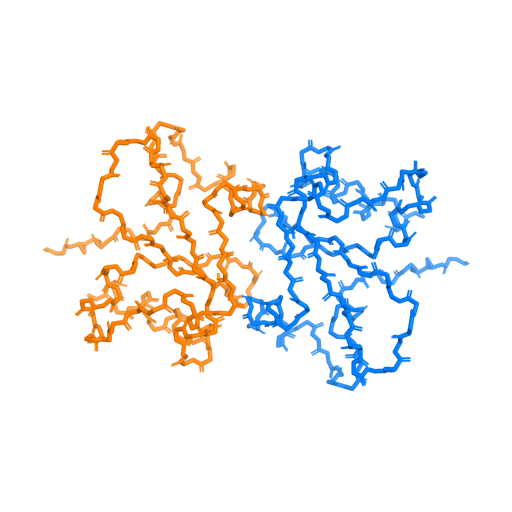11.672 -12.086 -7.16 1 92.12 97 CYS B CA 1
ATOM 1627 C C . CYS B 1 97 ? 11.203 -11.844 -5.727 1 92.12 97 CYS B C 1
ATOM 1629 O O . CYS B 1 97 ? 10.883 -12.797 -5.008 1 92.12 97 CYS B O 1
ATOM 1631 N N . SER B 1 98 ? 11.188 -10.562 -5.34 1 92.31 98 SER B N 1
ATOM 1632 C CA . SER B 1 98 ? 10.789 -10.18 -3.99 1 92.31 98 SER B CA 1
ATOM 1633 C C . SER B 1 98 ? 9.359 -10.633 -3.688 1 92.31 98 SER B C 1
ATOM 1635 O O . SER B 1 98 ? 9.078 -11.117 -2.588 1 92.31 98 SER B O 1
ATOM 1637 N N . ILE B 1 99 ? 8.461 -10.531 -4.66 1 92.81 99 ILE B N 1
ATOM 1638 C CA . ILE B 1 99 ? 7.051 -10.859 -4.469 1 92.81 99 ILE B CA 1
ATOM 1639 C C . ILE B 1 99 ? 6.891 -12.367 -4.293 1 92.81 99 ILE B C 1
ATOM 1641 O O . ILE B 1 99 ? 6.223 -12.82 -3.363 1 92.81 99 ILE B O 1
ATOM 1645 N N . LEU B 1 100 ? 7.562 -13.133 -5.105 1 89.56 100 LEU B N 1
ATOM 1646 C CA . LEU B 1 100 ? 7.422 -14.586 -5.043 1 89.56 100 LEU B CA 1
ATOM 1647 C C . LEU B 1 100 ? 7.996 -15.125 -3.736 1 89.56 100 LEU B C 1
ATOM 1649 O O . LEU B 1 100 ? 7.527 -16.141 -3.225 1 89.56 100 LEU B O 1
ATOM 1653 N N . GLN B 1 101 ? 8.945 -14.414 -3.162 1 91.38 101 GLN B N 1
ATOM 1654 C CA . GLN B 1 101 ? 9.547 -14.836 -1.907 1 91.38 101 GLN B CA 1
ATOM 1655 C C . GLN B 1 101 ? 8.602 -14.609 -0.732 1 91.38 101 GLN B C 1
ATOM 1657 O O . GLN B 1 101 ? 8.828 -15.125 0.363 1 91.38 101 GLN B O 1
ATOM 1662 N N . THR B 1 102 ? 7.551 -13.781 -0.964 1 91.06 102 THR B N 1
ATOM 1663 C CA . THR B 1 102 ? 6.676 -13.414 0.145 1 91.06 102 THR B CA 1
ATOM 1664 C C . THR B 1 102 ? 5.371 -14.203 0.084 1 91.06 102 THR B C 1
ATOM 1666 O O . THR B 1 102 ? 4.512 -14.055 0.957 1 91.06 102 THR B O 1
ATOM 1669 N N . ILE B 1 103 ? 5.148 -14.914 -0.934 1 86.25 103 ILE B N 1
ATOM 1670 C CA . ILE B 1 103 ? 3.949 -15.734 -1.091 1 86.25 103 ILE B CA 1
ATOM 1671 C C . ILE B 1 103 ? 4.18 -17.109 -0.471 1 86.25 103 ILE B C 1
ATOM 1673 O O . ILE B 1 103 ? 5.18 -17.766 -0.758 1 86.25 103 ILE B O 1
ATOM 1677 N N . PRO B 1 104 ? 3.295 -17.328 0.477 1 74.12 104 PRO B N 1
ATOM 1678 C CA . PRO B 1 104 ? 3.482 -18.656 1.067 1 74.12 104 PRO B CA 1
ATOM 1679 C C . PRO B 1 104 ? 3.477 -19.766 0.026 1 74.12 104 PRO B C 1
ATOM 1681 O O . PRO B 1 104 ? 2.713 -19.719 -0.941 1 74.12 104 PRO B O 1
ATOM 1684 N N . GLU B 1 105 ? 4.629 -20.5 -0.104 1 59.88 105 GLU B N 1
ATOM 1685 C CA . GLU B 1 105 ? 4.734 -21.625 -1.015 1 59.88 105 GLU B CA 1
ATOM 1686 C C . GLU B 1 105 ? 3.637 -22.656 -0.745 1 59.88 105 GLU B C 1
ATOM 1688 O O . GLU B 1 105 ? 3.221 -22.844 0.401 1 59.88 105 GLU B O 1
ATOM 1693 N N . ASP B 1 106 ? 2.84 -22.938 -1.886 1 52.12 106 ASP B N 1
ATOM 1694 C CA . ASP B 1 106 ? 2.008 -24.125 -1.743 1 52.12 106 ASP B CA 1
ATOM 1695 C C . ASP B 1 106 ? 2.83 -25.312 -1.264 1 52.12 106 ASP B C 1
ATOM 1697 O O . ASP B 1 106 ? 3.855 -25.656 -1.861 1 52.12 106 ASP B O 1
ATOM 1701 N N . GLN B 1 107 ? 3.078 -25.484 0.088 1 42.56 107 GLN B N 1
ATOM 1702 C CA . GLN B 1 107 ? 3.602 -26.797 0.407 1 42.56 107 GLN B CA 1
ATOM 1703 C C . GLN B 1 107 ? 2.756 -27.906 -0.236 1 42.56 107 GLN B C 1
ATOM 1705 O O . GLN B 1 107 ? 1.587 -28.078 0.114 1 42.56 107 GLN B O 1
ATOM 1710 N N . GLY B 1 108 ? 2.65 -28.094 -1.394 1 33.44 108 GLY B N 1
ATOM 1711 C CA . GLY B 1 108 ? 2.148 -29.312 -1.984 1 33.44 108 GLY B CA 1
ATOM 1712 C C . GLY B 1 108 ? 2.482 -30.547 -1.167 1 33.44 108 GLY B C 1
ATOM 1713 O O . GLY B 1 108 ? 3.592 -30.672 -0.644 1 33.44 108 GLY B O 1
ATOM 1714 N N . THR B 1 109 ? 1.449 -31.25 -0.683 1 32.38 109 THR B N 1
ATOM 1715 C CA . THR B 1 109 ? 1.52 -32.688 -0.431 1 32.38 109 THR B CA 1
ATOM 1716 C C . THR B 1 109 ? 1.988 -33.438 -1.677 1 32.38 109 THR B C 1
ATOM 1718 O O . THR B 1 109 ? 1.581 -33.094 -2.793 1 32.38 109 THR B O 1
#

pLDDT: mean 90.22, std 12.76, range [32.38, 98.88]

Solvent-accessible surface area (backbone atoms only — not comparable to full-atom values): 12025 Å² total; per-residue (Å²): 109,61,58,54,54,53,48,50,53,50,32,61,25,26,77,71,33,76,45,34,14,30,25,32,43,61,84,79,44,91,78,71,58,83,77,60,80,24,28,36,34,36,10,35,64,70,23,29,74,43,66,43,47,39,60,58,50,27,69,76,69,70,52,81,87,55,62,86,60,23,49,38,73,40,44,49,67,34,53,50,32,30,34,33,39,23,41,66,77,54,42,87,53,92,86,43,61,62,67,69,58,64,35,81,69,70,78,72,133,110,63,58,54,53,52,49,51,53,50,32,62,24,26,76,70,32,75,44,33,15,30,24,34,44,61,83,79,44,91,76,72,59,85,78,59,79,24,28,36,34,34,11,36,64,70,24,29,74,44,67,42,46,38,60,58,51,27,68,74,68,68,51,80,88,55,60,86,58,23,50,38,74,41,44,48,66,33,53,49,33,29,33,34,38,22,41,67,78,55,41,90,53,93,86,44,62,62,67,68,57,63,35,81,72,70,77,73,131

Sequence (218 aa):
MQNSKTLYQFLQSTQGSWRNAFYVDCIECPYGRTDCGGHLLTADAEGTPLLLPVLLFEKMTGDKVDKFECAAIIAKEAFEKLFHSWLVWNVTDPNTCSILQTIPEDQGTMQNSKTLYQFLQSTQGSWRNAFYVDCIECPYGRTDCGGHLLTADAEGTPLLLPVLLFEKMTGDKVDKFECAAIIAKEAFEKLFHSWLVWNVTDPNTCSILQTIPEDQGT

Foldseek 3Di:
DLLVVLLVQVCVQQVNDLLAWAWADEPDDPLPDDPQQTWTWGAGPVRHIRIDGQVSNCVVPVDHDDNVSHPYYDYPVVVCVVCVVVLVVQPDDPSDDSRVSNHPPPPDD/DLLVVLLVQVCVQQVNDLLAWAWADEPDDPLPDPPQCTWTWGAGPVRHIRIDRQVSNCVVPVDHDDNVSHPYYDYPVVVCVVCVVVLVVQPDDPSDDSRVSNHPPPPDD

Nearest PDB structures (foldseek):
  6k18-assembly1_A  TM=2.999E-01  e=5.238E-01  Homo sapiens
  6k1c-assembly1_B  TM=3.143E-01  e=1.545E+00  Homo sapiens
  6k17-assembly1_B  TM=2.685E-01  e=1.450E+00  Homo sapiens
  6k17-assembly1_A  TM=2.649E-01  e=1.647E+00  Homo sapiens
  6k1c-assembly1_B  TM=3.122E-01  e=1.083E+00  Homo sapiens

Organism: NCBI:txid2714355

Secondary structure (DSSP, 8-state):
-HHHHHHHHHHHHTTT-GGGSEEEE-SS-TT--S----EEEEE-TTS-EEEEEHHHHHHHH-PPP-GGGSSEEEEHHHHHHHTHHHHHHH---TTS-TTGGGSPP----/-HHHHHHHHHHHHTTT-GGGSEEEE-SS-TT--S----EEEEE-TTS-EEEEEHHHHHHHH-PPP-GGGSSEEEEHHHHHHHTHHHHHHH---TTS-TTGGGSPP----